Protein AF-A0A4Q2XKN8-F1 (afdb_monomer_lite)

Secondary structure (DSSP, 8-state):
-PPPP-------------TTTT--PPPHHHHHHHHHHHHHSSPPPHHHHHHHHHHGGGGHHHHHHHHTTSHHHHHHHHHHHHHHH-TT--TT-GGGGS-HHHHTTTTTHHHH---GGG-SHHHHHHHHHHHHHHHHHHHHHHHHHHHHHHHHTT--TTHHHH-S-EEE-HHHHHHTT-HHHHGGG-S-TT-TT--EEE-PBPPP-SSTT-SPP-SSSB----GGGG-HHHHHHS---TTTTTHHHHHHHIIIII---GGGSSPPPS-HHHHHHH-SSHHHH-HHHHHHHHHHHHHHHHGGGG--SSSS----TT-S-SSSPPSEETTEEPPTT----

Radius of gyration: 27.55 Å; chains: 1; bounding box: 57×118×58 Å

Sequence (337 aa):
MKEPGMAAAEGGAEKEGNFLEGVVMLEDARLLRRATLSLAGRLPTAEESAALAKGGLAALDGLLDGVMREEAFYGRLAEAFNDIFLVRGYGDGAESALPYDNFETTRHWTQTHDLSVAGDEKAQEKARYKLADDYREALLREPLELIKHIVRRERPFTEIVTADYIMESPYTARGYGNFGKLRERFRNPDDPFEYIPVRLDALKSREEGRGQKSATGFYPHAGMLTVFQYLRRFPTTETNRNRLRGRMFYEHFLGVDVLDLAARVSDAAGVTARFETPVMQAPECVVCHRTLDPVAGLFQDYHSLDGVFGPRREGWFKDMFGPGFEGEDMPPDQQWR

Foldseek 3Di:
DDDDDDDDPPPPPPPPPDPCVPPDDDAQQVVQQVLLCQQQVDGDDPVLSVQCVVCPPVSSVVSSVVSCLDPSRLVSQLVVVCVQLVLLDFPDAQLQLQPCFQQVPQSPVLVVDDPVVLPDPVSSVVVSVVLVVLLRVLSSCFLSVQVSVCSNVVHDPQLQFAVQWTKAALSVCSRLVNNVVCVVVFPDSPRSNGIDTDFAFFTHGPDPPFTGDDPVRTDRDRHSLQRSSSCRRQDDDPVCLQLSSLQSCCCVPVVDRLCVQADDDPCVPVQVVVDVQSCCPPPRNVSSQVARVQCSQLLQQQNDRSGGGGHDPVHDDPSGDHHDHDPGHDPPVDHND

pLDDT: mean 90.43, std 12.49, range [32.47, 98.56]

Structure (mmCIF, N/CA/C/O backbone):
data_AF-A0A4Q2XKN8-F1
#
_entry.id   AF-A0A4Q2XKN8-F1
#
loop_
_atom_site.group_PDB
_atom_site.id
_atom_site.type_symbol
_atom_site.label_atom_id
_atom_site.label_alt_id
_atom_site.label_comp_id
_atom_site.label_asym_id
_atom_site.label_entity_id
_atom_site.label_seq_id
_atom_site.pdbx_PDB_ins_code
_atom_site.Cartn_x
_atom_site.Cartn_y
_atom_site.Cartn_z
_atom_site.occupancy
_atom_site.B_iso_or_equiv
_atom_site.auth_seq_id
_atom_site.auth_comp_id
_atom_site.auth_asym_id
_atom_site.auth_atom_id
_atom_site.pdbx_PDB_model_num
ATOM 1 N N . MET A 1 1 ? 12.989 -87.955 11.918 1.00 39.41 1 MET A N 1
ATOM 2 C CA . MET A 1 1 ? 13.648 -86.637 11.850 1.00 39.41 1 MET A CA 1
ATOM 3 C C . MET A 1 1 ? 12.548 -85.625 11.585 1.00 39.41 1 MET A C 1
ATOM 5 O O . MET A 1 1 ? 11.856 -85.766 10.589 1.00 39.41 1 MET A O 1
ATOM 9 N N . LYS A 1 2 ? 12.282 -84.749 12.560 1.00 33.25 2 LYS A N 1
ATOM 10 C CA . LYS A 1 2 ? 11.337 -83.630 12.454 1.00 33.25 2 LYS A CA 1
ATOM 11 C C . LYS A 1 2 ? 12.022 -82.534 11.642 1.00 33.25 2 LYS A C 1
ATOM 13 O O . LYS A 1 2 ? 13.098 -82.112 12.056 1.00 33.25 2 LYS A O 1
ATOM 18 N N . GLU A 1 3 ? 11.403 -82.068 10.566 1.00 32.47 3 GLU A N 1
ATOM 19 C CA . GLU A 1 3 ? 11.695 -80.733 10.042 1.00 32.47 3 GLU A CA 1
ATOM 20 C C . GLU A 1 3 ? 10.672 -79.738 10.610 1.00 32.47 3 GLU A C 1
ATOM 22 O O . GLU A 1 3 ? 9.505 -80.105 10.790 1.00 32.47 3 GLU A O 1
ATOM 27 N N . PRO A 1 4 ? 11.100 -78.525 11.001 1.00 39.62 4 PRO A N 1
ATOM 28 C CA . PRO A 1 4 ? 10.286 -77.594 11.763 1.00 39.62 4 PRO A CA 1
ATOM 29 C C . PRO A 1 4 ? 9.400 -76.749 10.843 1.00 39.62 4 PRO A C 1
ATOM 31 O O . PRO A 1 4 ? 9.801 -76.349 9.754 1.00 39.62 4 PRO A O 1
ATOM 34 N N . GLY A 1 5 ? 8.189 -76.456 11.319 1.00 36.88 5 GLY A N 1
ATOM 35 C CA . GLY A 1 5 ? 7.249 -75.565 10.651 1.00 36.88 5 GLY A CA 1
ATOM 36 C C . GLY A 1 5 ? 7.790 -74.141 10.561 1.00 36.88 5 GLY A C 1
ATOM 37 O O . GLY A 1 5 ? 8.191 -73.554 11.566 1.00 36.88 5 GLY A O 1
ATOM 38 N N . MET A 1 6 ? 7.764 -73.585 9.354 1.00 35.88 6 MET A N 1
ATOM 39 C CA . MET A 1 6 ? 7.982 -72.164 9.129 1.00 35.88 6 MET A CA 1
ATOM 40 C C . MET A 1 6 ? 6.627 -71.472 9.275 1.00 35.88 6 MET A C 1
ATOM 42 O O . MET A 1 6 ? 5.751 -71.596 8.420 1.00 35.88 6 MET A O 1
ATOM 46 N N . ALA A 1 7 ? 6.436 -70.831 10.426 1.00 38.19 7 ALA A N 1
ATOM 47 C CA . ALA A 1 7 ? 5.283 -69.994 10.706 1.00 38.19 7 ALA A CA 1
ATOM 48 C C . ALA A 1 7 ? 5.211 -68.862 9.672 1.00 38.19 7 ALA A C 1
ATOM 50 O O . ALA A 1 7 ? 6.212 -68.197 9.398 1.00 38.19 7 ALA A O 1
ATOM 51 N N . ALA A 1 8 ? 4.022 -68.652 9.107 1.00 38.97 8 ALA A N 1
ATOM 52 C CA . ALA A 1 8 ? 3.719 -67.438 8.374 1.00 38.97 8 ALA A CA 1
ATOM 53 C C . ALA A 1 8 ? 3.908 -66.257 9.334 1.00 38.97 8 ALA A C 1
ATOM 55 O O . ALA A 1 8 ? 3.288 -66.212 10.396 1.00 38.97 8 ALA A O 1
ATOM 56 N N . ALA A 1 9 ? 4.796 -65.331 8.980 1.00 39.41 9 ALA A N 1
ATOM 57 C CA . ALA A 1 9 ? 4.862 -64.043 9.639 1.00 39.41 9 ALA A CA 1
ATOM 58 C C . ALA A 1 9 ? 3.556 -63.309 9.320 1.00 39.41 9 ALA A C 1
ATOM 60 O O . ALA A 1 9 ? 3.379 -62.783 8.221 1.00 39.41 9 ALA A O 1
ATOM 61 N N . GLU A 1 10 ? 2.620 -63.329 10.267 1.00 38.84 10 GLU A N 1
ATOM 62 C CA . GLU A 1 10 ? 1.511 -62.387 10.301 1.00 38.84 10 GLU A CA 1
ATOM 63 C C . GLU A 1 10 ? 2.129 -60.995 10.442 1.00 38.84 10 GLU A C 1
ATOM 65 O O . GLU A 1 10 ? 2.534 -60.572 11.525 1.00 38.84 10 GLU A O 1
ATOM 70 N N . GLY A 1 11 ? 2.280 -60.308 9.308 1.00 39.22 11 GLY A N 1
ATOM 71 C CA . GLY A 1 11 ? 2.525 -58.878 9.282 1.00 39.22 11 GLY A CA 1
ATOM 72 C C . GLY A 1 11 ? 1.343 -58.215 9.967 1.00 39.22 11 GLY A C 1
ATOM 73 O O . GLY A 1 11 ? 0.278 -58.076 9.368 1.00 39.22 11 GLY A O 1
ATOM 74 N N . GLY A 1 12 ? 1.520 -57.892 11.248 1.00 39.53 12 GLY A N 1
ATOM 75 C CA . GLY A 1 12 ? 0.565 -57.120 12.016 1.00 39.53 12 GLY A CA 1
ATOM 76 C C . GLY A 1 12 ? 0.285 -55.835 11.258 1.00 39.53 12 GLY A C 1
ATOM 77 O O . GLY A 1 12 ? 1.162 -54.987 11.122 1.00 39.53 12 GLY A O 1
ATOM 78 N N . ALA A 1 13 ? -0.929 -55.720 10.733 1.00 46.47 13 ALA A N 1
ATOM 79 C CA . ALA A 1 13 ? -1.461 -54.443 10.317 1.00 46.47 13 ALA A CA 1
ATOM 80 C C . ALA A 1 13 ? -1.528 -53.579 11.581 1.00 46.47 13 ALA A C 1
ATOM 82 O O . ALA A 1 13 ? -2.432 -53.747 12.405 1.00 46.47 13 ALA A O 1
ATOM 83 N N . GLU A 1 14 ? -0.537 -52.705 11.772 1.00 53.91 14 GLU A N 1
ATOM 84 C CA . GLU A 1 14 ? -0.697 -51.553 12.648 1.00 53.91 14 GLU A CA 1
ATOM 85 C C . GLU A 1 14 ? -1.964 -50.846 12.177 1.00 53.91 14 GLU A C 1
ATOM 87 O O . GLU A 1 14 ? -2.049 -50.352 11.053 1.00 53.91 14 GLU A O 1
ATOM 92 N N . LYS A 1 15 ? -3.003 -50.885 13.015 1.00 58.88 15 LYS A N 1
ATOM 93 C CA . LYS A 1 15 ? -4.154 -50.013 12.838 1.00 58.88 15 LYS A CA 1
ATOM 94 C C . LYS A 1 15 ? -3.606 -48.603 12.970 1.00 58.88 15 LYS A C 1
ATOM 96 O O . LYS A 1 15 ? -3.324 -48.177 14.087 1.00 58.88 15 LYS A O 1
ATOM 101 N N . GLU A 1 16 ? -3.430 -47.916 11.848 1.00 63.72 16 GLU A N 1
ATOM 102 C CA . GLU A 1 16 ? -3.251 -46.471 11.841 1.00 63.72 16 GLU A CA 1
ATOM 103 C C . GLU A 1 16 ? -4.419 -45.889 12.647 1.00 63.72 16 GLU A C 1
ATOM 105 O O . GLU A 1 16 ? -5.582 -45.974 12.239 1.00 63.72 16 GLU A O 1
ATOM 110 N N . GLY A 1 17 ? -4.123 -45.421 13.864 1.00 69.44 17 GLY A N 1
ATOM 111 C CA . GLY A 1 17 ? -5.092 -44.728 14.702 1.00 69.44 17 GLY A CA 1
ATOM 112 C C . GLY A 1 17 ? -5.684 -43.570 13.907 1.00 69.44 17 GLY A C 1
ATOM 113 O O . GLY A 1 17 ? -5.015 -42.994 13.045 1.00 69.44 17 GLY A O 1
ATOM 114 N N . ASN A 1 18 ? -6.953 -43.246 14.156 1.00 81.00 18 ASN A N 1
ATOM 115 C CA . ASN A 1 18 ? -7.575 -42.103 13.496 1.00 81.00 18 ASN A CA 1
ATOM 116 C C . ASN A 1 18 ? -6.679 -40.877 13.738 1.00 81.00 18 ASN A C 1
ATOM 118 O O . ASN A 1 18 ? -6.337 -40.594 14.881 1.00 81.00 18 ASN A O 1
ATOM 122 N N . PHE A 1 19 ? -6.301 -40.156 12.679 1.00 84.69 19 PHE A N 1
ATOM 123 C CA . PHE A 1 19 ? -5.427 -38.979 12.756 1.00 84.69 19 PHE A CA 1
ATOM 124 C C . PHE A 1 19 ? -5.880 -37.953 13.818 1.00 84.69 19 PHE A C 1
ATOM 126 O O . PHE A 1 19 ? -5.064 -37.209 14.353 1.00 84.69 19 PHE A O 1
ATOM 133 N N . LEU A 1 20 ? -7.178 -37.931 14.146 1.00 88.38 20 LEU A N 1
ATOM 134 C CA . LEU A 1 20 ? -7.786 -37.048 15.146 1.00 88.38 20 LEU A CA 1
ATOM 135 C C . LEU A 1 20 ? -8.113 -37.735 16.485 1.00 88.38 20 LEU A C 1
ATOM 137 O O . LEU A 1 20 ? -8.864 -37.188 17.294 1.00 88.38 20 LEU A O 1
ATOM 141 N N . GLU A 1 21 ? -7.597 -38.934 16.741 1.00 89.75 21 GLU A N 1
ATOM 142 C CA . GLU A 1 21 ? -7.809 -39.630 18.008 1.00 89.75 21 GLU A CA 1
ATOM 143 C C . GLU A 1 21 ? -7.247 -38.803 19.178 1.00 89.75 21 GLU A C 1
ATOM 145 O O . GLU A 1 21 ? -6.096 -38.373 19.175 1.00 89.75 21 GLU A O 1
ATOM 150 N N . GLY A 1 22 ? -8.093 -38.523 20.174 1.00 88.25 22 GLY A N 1
ATOM 151 C CA . GLY A 1 22 ? -7.750 -37.666 21.314 1.00 88.25 22 GLY A CA 1
ATOM 152 C C . GLY A 1 22 ? -7.903 -36.156 21.075 1.00 88.25 22 GLY A C 1
ATOM 153 O O . GLY A 1 22 ? -7.721 -35.382 22.016 1.00 88.25 22 GLY A O 1
ATOM 154 N N . VAL A 1 23 ? -8.280 -35.714 19.869 1.00 90.44 23 VAL A N 1
ATOM 155 C CA . VAL A 1 23 ? -8.603 -34.304 19.605 1.00 90.44 23 VAL A CA 1
ATOM 156 C C . VAL A 1 23 ? -9.974 -33.970 20.195 1.00 90.44 23 VAL A C 1
ATOM 158 O O . VAL A 1 23 ? -10.977 -34.611 19.885 1.00 90.44 23 VAL A O 1
ATOM 161 N N . VAL A 1 24 ? -10.023 -32.937 21.039 1.00 90.94 24 VAL A N 1
ATOM 162 C CA . VAL A 1 24 ? -11.260 -32.410 21.635 1.00 90.94 24 VAL A CA 1
ATOM 163 C C . VAL A 1 24 ? -11.526 -30.987 21.157 1.00 90.94 24 VAL A C 1
ATOM 165 O O . VAL A 1 24 ? -10.597 -30.203 20.950 1.00 90.94 24 VAL A O 1
ATOM 168 N N . MET A 1 25 ? -12.805 -30.645 21.001 1.00 89.38 25 MET A N 1
ATOM 169 C CA . MET A 1 25 ? -13.210 -29.283 20.659 1.00 89.38 25 MET A CA 1
ATOM 170 C C . MET A 1 25 ? -12.900 -28.318 21.804 1.00 89.38 25 MET A C 1
ATOM 172 O O . MET A 1 25 ? -12.961 -28.666 22.984 1.00 89.38 25 MET A O 1
ATOM 176 N N . LEU A 1 26 ? -12.559 -27.085 21.439 1.00 92.06 26 LEU A N 1
ATOM 177 C CA . LEU A 1 26 ? -12.321 -26.015 22.396 1.00 92.06 26 LEU A CA 1
ATOM 178 C C . LEU A 1 26 ? -13.643 -25.587 23.052 1.00 92.06 26 LEU A C 1
ATOM 180 O O . LEU A 1 26 ? -14.650 -25.465 22.367 1.00 92.06 26 LEU A O 1
ATOM 184 N N . GLU A 1 27 ? -13.622 -25.302 24.355 1.00 94.12 27 GLU A N 1
ATOM 185 C CA . GLU A 1 27 ? -14.776 -24.730 25.063 1.00 94.12 27 GLU A CA 1
ATOM 186 C C . GLU A 1 27 ? -15.200 -23.380 24.462 1.00 94.12 27 GLU A C 1
ATOM 188 O O . GLU A 1 27 ? -14.344 -22.535 24.182 1.00 94.12 27 GLU A O 1
ATOM 193 N N . ASP A 1 28 ? -16.509 -23.135 24.361 1.00 95.31 28 ASP A N 1
ATOM 194 C CA . ASP A 1 28 ? -17.099 -21.934 23.751 1.00 95.31 28 ASP A CA 1
ATOM 195 C C . ASP A 1 28 ? -16.480 -20.632 24.289 1.00 95.31 28 ASP A C 1
ATOM 197 O O . ASP A 1 28 ? -16.036 -19.776 23.525 1.00 95.31 28 ASP A O 1
ATOM 201 N N . ALA A 1 29 ? -16.344 -20.497 25.612 1.00 94.81 29 ALA A N 1
ATOM 202 C CA . ALA A 1 29 ? -15.746 -19.308 26.226 1.00 94.81 29 ALA A CA 1
ATOM 203 C C . ALA A 1 29 ? -14.276 -19.096 25.811 1.00 94.81 29 ALA A C 1
ATOM 205 O O . ALA A 1 29 ? -13.830 -17.966 25.585 1.00 94.81 29 ALA A O 1
ATOM 206 N N . ARG A 1 30 ? -13.506 -20.185 25.679 1.00 96.38 30 ARG A N 1
ATOM 207 C CA . ARG A 1 30 ? -12.118 -20.132 25.196 1.00 96.38 30 ARG A CA 1
ATOM 208 C C . ARG A 1 30 ? -12.060 -19.816 23.705 1.00 96.38 30 ARG A C 1
ATOM 210 O O . ARG A 1 30 ? -11.145 -19.103 23.291 1.00 96.38 30 ARG A O 1
ATOM 217 N N . LEU A 1 31 ? -13.011 -20.323 22.922 1.00 96.19 31 LEU A N 1
ATOM 218 C CA . LEU A 1 31 ? -13.143 -20.026 21.500 1.00 96.19 31 LEU A CA 1
ATOM 219 C C . LEU A 1 31 ? -13.414 -18.537 21.276 1.00 96.19 31 LEU A C 1
ATOM 221 O O . LEU A 1 31 ? -12.631 -17.892 20.580 1.00 96.19 31 LEU A O 1
ATOM 225 N N . LEU A 1 32 ? -14.424 -17.969 21.942 1.00 97.50 32 LEU A N 1
ATOM 226 C CA . LEU A 1 32 ? -14.738 -16.542 21.845 1.00 97.50 32 LEU A CA 1
ATOM 227 C C . LEU A 1 32 ? -13.541 -15.680 22.256 1.00 97.50 32 LEU A C 1
ATOM 229 O O . LEU A 1 32 ? -13.164 -14.770 21.524 1.00 97.50 32 LEU A O 1
ATOM 233 N N . ARG A 1 33 ? -12.863 -16.016 23.363 1.00 97.69 33 ARG A N 1
ATOM 234 C CA . ARG A 1 33 ? -11.649 -15.299 23.782 1.00 97.69 33 ARG A CA 1
ATOM 235 C C . ARG A 1 33 ? -10.556 -15.310 22.713 1.00 97.69 33 ARG A C 1
ATOM 237 O O . ARG A 1 33 ? -9.887 -14.298 22.523 1.00 97.69 33 ARG A O 1
ATOM 244 N N . ARG A 1 34 ? -10.315 -16.447 22.052 1.00 97.44 34 ARG A N 1
ATOM 245 C CA . ARG A 1 34 ? -9.319 -16.525 20.970 1.00 97.44 34 ARG A CA 1
ATOM 246 C C . ARG A 1 34 ? -9.753 -15.706 19.759 1.00 97.44 34 ARG A C 1
ATOM 248 O O . ARG A 1 34 ? -8.921 -14.995 19.202 1.00 97.44 34 ARG A O 1
ATOM 255 N N . ALA A 1 35 ? -11.030 -15.771 19.394 1.00 96.69 35 ALA A N 1
ATOM 256 C CA . ALA A 1 35 ? -11.569 -15.039 18.259 1.00 96.69 35 ALA A CA 1
ATOM 257 C C . ALA A 1 35 ? -11.468 -13.517 18.457 1.00 96.69 35 ALA A C 1
ATOM 259 O O . ALA A 1 35 ? -10.900 -12.841 17.605 1.00 96.69 35 ALA A O 1
ATOM 260 N N . THR A 1 36 ? -11.906 -12.974 19.600 1.00 97.75 36 THR A N 1
ATOM 261 C CA . THR A 1 36 ? -11.839 -11.521 19.859 1.00 97.75 36 THR A CA 1
ATOM 262 C C . THR A 1 36 ? -10.403 -11.007 19.948 1.00 97.75 36 THR A C 1
ATOM 264 O O . THR A 1 36 ? -10.113 -9.908 19.480 1.00 97.75 36 THR A O 1
ATOM 267 N N . LEU A 1 37 ? -9.475 -11.803 20.495 1.00 96.81 37 LEU A N 1
ATOM 268 C CA . LEU A 1 37 ? -8.052 -11.455 20.505 1.00 96.81 37 LEU A CA 1
ATOM 269 C C . LEU A 1 37 ? -7.468 -11.440 19.093 1.00 96.81 37 LEU A C 1
ATOM 271 O O . LEU A 1 37 ? -6.730 -10.523 18.749 1.00 96.81 37 LEU A O 1
ATOM 275 N N . SER A 1 38 ? -7.805 -12.437 18.274 1.00 95.81 38 SER A N 1
ATOM 276 C CA . SER A 1 38 ? -7.296 -12.530 16.907 1.00 95.81 38 SER A CA 1
ATOM 277 C C . SER A 1 38 ? -7.850 -11.427 16.008 1.00 95.81 38 SER A C 1
ATOM 279 O O . SER A 1 38 ? -7.098 -10.875 15.209 1.00 95.81 38 SER A O 1
ATOM 281 N N . LEU A 1 39 ? -9.145 -11.124 16.136 1.00 96.94 39 LEU A N 1
ATOM 282 C CA . LEU A 1 39 ? -9.865 -10.198 15.264 1.00 96.94 39 LEU A CA 1
ATOM 283 C C . LEU A 1 39 ? -9.745 -8.745 15.715 1.00 96.94 39 LEU A C 1
ATOM 285 O O . LEU A 1 39 ? -9.602 -7.882 14.867 1.00 96.94 39 LEU A O 1
ATOM 289 N N . ALA A 1 40 ? -9.779 -8.463 17.018 1.00 97.06 40 ALA A N 1
ATOM 290 C CA . ALA A 1 40 ? -9.848 -7.096 17.542 1.00 97.06 40 ALA A CA 1
ATOM 291 C C . ALA A 1 40 ? -8.802 -6.789 18.628 1.00 97.06 40 ALA A C 1
ATOM 293 O O . ALA A 1 40 ? -8.825 -5.709 19.212 1.00 97.06 40 ALA A O 1
ATOM 294 N N . GLY A 1 41 ? -7.892 -7.719 18.945 1.00 95.75 41 GLY A N 1
ATOM 295 C CA . GLY A 1 41 ? -6.828 -7.482 19.928 1.00 95.75 41 GLY A CA 1
ATOM 296 C C . GLY A 1 41 ? -7.322 -7.255 21.362 1.00 95.75 41 GLY A C 1
ATOM 297 O O . GLY A 1 41 ? -6.567 -6.763 22.198 1.00 95.75 41 GLY A O 1
ATOM 298 N N . ARG A 1 42 ? -8.577 -7.609 21.674 1.00 96.25 42 ARG A N 1
ATOM 299 C CA . ARG A 1 42 ? -9.196 -7.397 22.992 1.00 96.25 42 ARG A CA 1
ATOM 300 C C . ARG A 1 42 ? -9.825 -8.667 23.558 1.00 96.25 42 ARG A C 1
ATOM 302 O O . ARG A 1 42 ? -10.127 -9.623 22.842 1.00 96.25 42 ARG A O 1
ATOM 309 N N . LEU A 1 43 ? -10.035 -8.674 24.873 1.00 97.50 43 LEU A N 1
ATOM 310 C CA . LEU A 1 43 ? -10.822 -9.715 25.532 1.00 97.50 43 LEU A CA 1
ATOM 311 C C . LEU A 1 43 ? -12.320 -9.555 25.200 1.00 97.50 43 LEU A C 1
ATOM 313 O O . LEU A 1 43 ? -12.752 -8.439 24.883 1.00 97.50 43 LEU A O 1
ATOM 317 N N . PRO A 1 44 ? -13.112 -10.639 25.294 1.00 97.75 44 PRO A N 1
ATOM 318 C CA . PRO A 1 44 ? -14.562 -10.547 25.201 1.00 97.75 44 PRO A CA 1
ATOM 319 C C . PRO A 1 44 ? -15.123 -9.653 26.307 1.00 97.75 44 PRO A C 1
ATOM 321 O O . PRO A 1 44 ? -14.640 -9.670 27.443 1.00 97.75 44 PRO A O 1
ATOM 324 N N . THR A 1 45 ? -16.157 -8.895 25.977 1.00 97.81 45 THR A N 1
ATOM 325 C CA . THR A 1 45 ? -16.957 -8.136 26.939 1.00 97.81 45 THR A CA 1
ATOM 326 C C . THR A 1 45 ? -17.803 -9.079 27.800 1.00 97.81 45 THR A C 1
ATOM 328 O O . THR A 1 45 ? -17.967 -10.274 27.503 1.00 97.81 45 THR A O 1
ATOM 331 N N . ALA A 1 46 ? -18.346 -8.550 28.898 1.00 97.81 46 ALA A N 1
ATOM 332 C CA . ALA A 1 46 ? -19.243 -9.310 29.762 1.00 97.81 46 ALA A CA 1
ATOM 333 C C . ALA A 1 46 ? -20.530 -9.697 29.014 1.00 97.81 46 ALA A C 1
ATOM 335 O O . ALA A 1 46 ? -21.023 -10.815 29.166 1.00 97.81 46 ALA A O 1
ATOM 336 N N . GLU A 1 47 ? -21.026 -8.803 28.161 1.00 97.69 47 GLU A N 1
ATOM 337 C CA . GLU A 1 47 ? -22.218 -8.978 27.338 1.00 97.69 47 GLU A CA 1
ATOM 338 C C . GLU A 1 47 ? -22.017 -10.074 26.287 1.00 97.69 47 GLU A C 1
ATOM 340 O O . GLU A 1 47 ? -22.853 -10.972 26.181 1.00 97.69 47 GLU A O 1
ATOM 345 N N . GLU A 1 48 ? -20.892 -10.058 25.562 1.00 97.94 48 GLU A N 1
ATOM 346 C CA . GLU A 1 48 ? -20.551 -11.101 24.582 1.00 97.94 48 GLU A CA 1
ATOM 347 C C . GLU A 1 48 ? -20.422 -12.476 25.259 1.00 97.94 48 GLU A C 1
ATOM 349 O O . GLU A 1 48 ? -20.941 -13.477 24.763 1.00 97.94 48 GLU A O 1
ATOM 354 N N . SER A 1 49 ? -19.788 -12.521 26.435 1.00 97.75 49 SER A N 1
ATOM 355 C CA . SER A 1 49 ? -19.624 -13.756 27.212 1.00 97.75 49 SER A CA 1
ATOM 356 C C . SER A 1 49 ? -20.965 -14.304 27.710 1.00 97.75 49 SER A C 1
ATOM 358 O O . SER A 1 49 ? -21.213 -15.508 27.633 1.00 97.75 49 SER A O 1
ATOM 360 N N . ALA A 1 50 ? -21.852 -13.432 28.197 1.00 97.56 50 ALA A N 1
ATOM 361 C CA . ALA A 1 50 ? -23.188 -13.812 28.648 1.00 97.56 50 ALA A CA 1
ATOM 362 C C . ALA A 1 50 ? -24.078 -14.275 27.484 1.00 97.56 50 ALA A C 1
ATOM 364 O O . ALA A 1 50 ? -24.826 -15.246 27.624 1.00 97.56 50 ALA A O 1
ATOM 365 N N . ALA A 1 51 ? -23.978 -13.614 26.327 1.00 97.19 51 ALA A N 1
ATOM 366 C CA . ALA A 1 51 ? -24.692 -13.999 25.116 1.00 97.19 51 ALA A CA 1
ATOM 367 C C . ALA A 1 51 ? -24.265 -15.392 24.634 1.00 97.19 51 ALA A C 1
ATOM 369 O O . ALA A 1 51 ? -25.128 -16.230 24.369 1.00 97.19 51 ALA A O 1
ATOM 370 N N . LEU A 1 52 ? -22.958 -15.673 24.614 1.00 97.25 52 LEU A N 1
ATOM 371 C CA . LEU A 1 52 ? -22.438 -16.993 24.263 1.00 97.25 52 LEU A CA 1
ATOM 372 C C . LEU A 1 52 ? -22.848 -18.062 25.282 1.00 97.25 52 LEU A C 1
ATOM 374 O O . LEU A 1 52 ? -23.293 -19.133 24.893 1.00 97.25 52 LEU A O 1
ATOM 378 N N . ALA A 1 53 ? -22.776 -17.773 26.584 1.00 96.00 53 ALA A N 1
ATOM 379 C CA . ALA A 1 53 ? -23.195 -18.722 27.617 1.00 96.00 53 ALA A CA 1
ATOM 380 C C . ALA A 1 53 ? -24.683 -19.103 27.504 1.00 96.00 53 ALA A C 1
ATOM 382 O O . ALA A 1 53 ? -25.065 -20.226 27.828 1.00 96.00 53 ALA A O 1
ATOM 383 N N . LYS A 1 54 ? -25.528 -18.174 27.039 1.00 96.06 54 LYS A N 1
ATOM 384 C CA . LYS A 1 54 ? -26.963 -18.406 26.835 1.00 96.06 54 LYS A CA 1
ATOM 385 C C . LYS A 1 54 ? -27.272 -19.101 25.506 1.00 96.06 54 LYS A C 1
ATOM 387 O O . LYS A 1 54 ? -28.178 -19.928 25.460 1.00 96.06 54 LYS A O 1
ATOM 392 N N . GLY A 1 55 ? -26.592 -18.711 24.430 1.00 93.44 55 GLY A N 1
ATOM 393 C CA . GLY A 1 55 ? -26.886 -19.159 23.065 1.00 93.44 55 GLY A CA 1
ATOM 394 C C . GLY A 1 55 ? -26.006 -20.299 22.549 1.00 93.44 55 GLY A C 1
ATOM 395 O O . GLY A 1 55 ? -26.294 -20.841 21.484 1.00 93.44 55 GLY A O 1
ATOM 396 N N . GLY A 1 56 ? -24.947 -20.661 23.278 1.00 94.12 56 GLY A N 1
ATOM 397 C CA . GLY A 1 56 ? -23.902 -21.574 22.815 1.00 94.12 56 GLY A CA 1
ATOM 398 C C . GLY A 1 56 ? -23.251 -21.094 21.515 1.00 94.12 56 GLY A C 1
ATOM 399 O O . GLY A 1 56 ? -23.338 -19.920 21.146 1.00 94.12 56 GLY A O 1
ATOM 400 N N . LEU A 1 57 ? -22.659 -22.027 20.769 1.00 93.62 57 LEU A N 1
ATOM 401 C CA . LEU A 1 57 ? -22.042 -21.759 19.463 1.00 93.62 57 LEU A CA 1
ATOM 402 C C . LEU A 1 57 ? -22.966 -21.068 18.447 1.00 93.62 57 LEU A C 1
ATOM 404 O O . LEU A 1 57 ? -22.472 -20.325 17.608 1.00 93.62 57 LEU A O 1
ATOM 408 N N . ALA A 1 58 ? -24.289 -21.241 18.534 1.00 95.12 58 ALA A N 1
ATOM 409 C CA . ALA A 1 58 ? -25.225 -20.575 17.624 1.00 95.12 58 ALA A CA 1
ATOM 410 C C . ALA A 1 58 ? -25.242 -19.041 17.782 1.00 95.12 58 ALA A C 1
ATOM 412 O O . ALA A 1 58 ? -25.663 -18.337 16.869 1.00 95.12 58 ALA A O 1
ATOM 413 N N . ALA A 1 59 ? -24.787 -18.509 18.923 1.00 95.69 59 ALA A N 1
ATOM 414 C CA . ALA A 1 59 ? -24.628 -17.069 19.120 1.00 95.69 59 ALA A CA 1
ATOM 415 C C . ALA A 1 59 ? -23.304 -16.524 18.559 1.00 95.69 59 ALA A C 1
ATOM 417 O O . ALA A 1 59 ? -23.162 -15.308 18.448 1.00 95.69 59 ALA A O 1
ATOM 418 N N . LEU A 1 60 ? -22.334 -17.388 18.229 1.00 95.19 60 LEU A N 1
ATOM 419 C CA . LEU A 1 60 ? -20.979 -16.962 17.884 1.00 95.19 60 LEU A CA 1
ATOM 420 C C . LEU A 1 60 ? -20.948 -16.099 16.621 1.00 95.19 60 LEU A C 1
ATOM 422 O O . LEU A 1 60 ? -20.307 -15.056 16.646 1.00 95.19 60 LEU A O 1
ATOM 426 N N . ASP A 1 61 ? -21.673 -16.478 15.568 1.00 95.69 61 ASP A N 1
ATOM 427 C CA . ASP A 1 61 ? -21.659 -15.752 14.291 1.00 95.69 61 ASP A CA 1
ATOM 428 C C . ASP A 1 61 ? -22.036 -14.274 14.476 1.00 95.69 61 ASP A C 1
ATOM 430 O O . ASP A 1 61 ? -21.262 -13.383 14.134 1.00 95.69 61 ASP A O 1
ATOM 434 N N . GLY A 1 62 ? -23.161 -14.000 15.145 1.00 97.19 62 GLY A N 1
ATOM 435 C CA . GLY A 1 62 ? -23.601 -12.626 15.409 1.00 97.19 62 GLY A CA 1
ATOM 436 C C . GLY A 1 62 ? -22.668 -11.845 16.343 1.00 97.19 62 GLY A C 1
ATOM 437 O O . GLY A 1 62 ? -22.569 -10.622 16.234 1.00 97.19 62 GLY A O 1
ATOM 438 N N . LEU A 1 63 ? -21.960 -12.530 17.250 1.00 97.88 63 LEU A N 1
ATOM 439 C CA . LEU A 1 63 ? -20.938 -11.901 18.092 1.00 97.88 63 LEU A CA 1
ATOM 440 C C . LEU A 1 63 ? -19.719 -11.496 17.259 1.00 97.88 63 LEU A C 1
ATOM 442 O O . LEU A 1 63 ? -19.232 -10.375 17.398 1.00 97.88 63 LEU A O 1
ATOM 446 N N . LEU A 1 64 ? -19.244 -12.377 16.374 1.00 97.31 64 LEU A N 1
ATOM 447 C CA . LEU A 1 64 ? -18.107 -12.087 15.503 1.00 97.31 64 LEU A CA 1
ATOM 448 C C . LEU A 1 64 ? -18.437 -10.993 14.485 1.00 97.31 64 LEU A C 1
ATOM 450 O O . LEU A 1 64 ? -17.595 -10.129 14.258 1.00 97.31 64 LEU A O 1
ATOM 454 N N . ASP A 1 65 ? -19.659 -10.956 13.952 1.00 96.88 65 ASP A N 1
ATOM 455 C CA . ASP A 1 65 ? -20.131 -9.851 13.108 1.00 96.88 65 ASP A CA 1
ATOM 456 C C . ASP A 1 65 ? -20.058 -8.503 13.837 1.00 96.88 65 ASP A C 1
ATOM 458 O O . ASP A 1 65 ? -19.656 -7.493 13.254 1.00 96.88 65 ASP A O 1
ATOM 462 N N . GLY A 1 66 ? -20.414 -8.481 15.126 1.00 97.19 66 GLY A N 1
ATOM 463 C CA . GLY A 1 66 ? -20.265 -7.306 15.983 1.00 97.19 66 GLY A CA 1
ATOM 464 C C . GLY A 1 66 ? -18.803 -6.882 16.123 1.00 97.19 66 GLY A C 1
ATOM 465 O O . GLY A 1 66 ? -18.466 -5.734 15.834 1.00 97.19 66 GLY A O 1
ATOM 466 N N . VAL A 1 67 ? -17.928 -7.830 16.474 1.00 97.94 67 VAL A N 1
ATOM 467 C CA . VAL A 1 67 ? -16.479 -7.607 16.619 1.00 97.94 67 VAL A CA 1
ATOM 468 C C . VAL A 1 67 ? -15.873 -7.056 15.325 1.00 97.94 67 VAL A C 1
ATOM 470 O O . VAL A 1 67 ? -15.112 -6.092 15.361 1.00 97.94 67 VAL A O 1
ATOM 473 N N . MET A 1 68 ? -16.239 -7.618 14.169 1.00 97.06 68 MET A N 1
ATOM 474 C CA . MET A 1 68 ? -15.725 -7.212 12.853 1.00 97.06 68 MET A CA 1
ATOM 475 C C . MET A 1 68 ? -16.233 -5.840 12.378 1.00 97.06 68 MET A C 1
ATOM 477 O O . MET A 1 68 ? -15.792 -5.334 11.346 1.00 97.06 68 MET A O 1
ATOM 481 N N . ARG A 1 69 ? -17.134 -5.193 13.125 1.00 96.69 69 ARG A N 1
ATOM 482 C CA . ARG A 1 69 ? -17.602 -3.826 12.848 1.00 96.69 69 ARG A CA 1
ATOM 483 C C . ARG A 1 69 ? -16.920 -2.768 13.712 1.00 96.69 69 ARG A C 1
ATOM 485 O O . ARG A 1 69 ? -17.155 -1.578 13.506 1.00 96.69 69 ARG A O 1
ATOM 492 N N . GLU A 1 70 ? -16.063 -3.170 14.643 1.00 96.75 70 GLU A N 1
ATOM 493 C CA . GLU A 1 70 ? -15.368 -2.264 15.554 1.00 96.75 70 GLU A CA 1
ATOM 494 C C . GLU A 1 70 ? -14.124 -1.628 14.935 1.00 96.75 70 GLU A C 1
ATOM 496 O O . GLU A 1 70 ? -13.397 -2.249 14.162 1.00 96.75 70 GLU A O 1
ATOM 501 N N . GLU A 1 71 ? -13.787 -0.412 15.375 1.00 96.50 71 GLU A N 1
ATOM 502 C CA . GLU A 1 71 ? -12.515 0.236 15.020 1.00 96.50 71 GLU A CA 1
ATOM 503 C C . GLU A 1 71 ? -11.293 -0.619 15.394 1.00 96.50 71 GLU A C 1
ATOM 505 O O . GLU A 1 71 ? -10.306 -0.643 14.657 1.00 96.50 71 GLU A O 1
ATOM 510 N N . ALA A 1 72 ? -11.376 -1.381 16.490 1.00 96.94 72 ALA A N 1
ATOM 511 C CA . ALA A 1 72 ? -10.325 -2.302 16.911 1.00 96.94 72 ALA A CA 1
ATOM 512 C C . ALA A 1 72 ? -10.075 -3.423 15.884 1.00 96.94 72 ALA A C 1
ATOM 514 O O . ALA A 1 72 ? -8.917 -3.755 15.618 1.00 96.94 72 ALA A O 1
ATOM 515 N N . PHE A 1 73 ? -11.131 -3.949 15.248 1.00 98.12 73 PHE A N 1
ATOM 516 C CA . PHE A 1 73 ? -10.989 -4.928 14.170 1.00 98.12 73 PHE A CA 1
ATOM 517 C C . PHE A 1 73 ? -10.270 -4.335 12.962 1.00 98.12 73 PHE A C 1
ATOM 519 O O . PHE A 1 73 ? -9.312 -4.921 12.469 1.00 98.12 73 PHE A O 1
ATOM 526 N N . TYR A 1 74 ? -10.655 -3.138 12.517 1.00 97.81 74 TYR A N 1
ATOM 527 C CA . TYR A 1 74 ? -9.985 -2.493 11.384 1.00 97.81 74 TYR A CA 1
ATOM 528 C C . TYR A 1 74 ? -8.519 -2.146 11.683 1.00 97.81 74 TYR A C 1
ATOM 530 O O . TYR A 1 74 ? -7.678 -2.193 10.784 1.00 97.81 74 TYR A O 1
ATOM 538 N N . GLY A 1 75 ? -8.194 -1.819 12.938 1.00 96.56 75 GLY A N 1
ATOM 539 C CA . GLY A 1 75 ? -6.812 -1.665 13.397 1.00 96.56 75 GLY A CA 1
ATOM 540 C C . GLY A 1 75 ? -6.015 -2.963 13.260 1.00 96.56 75 GLY A C 1
ATOM 541 O O . GLY A 1 75 ? -4.966 -2.975 12.616 1.00 96.56 75 GLY A O 1
ATOM 542 N N . ARG A 1 76 ? -6.552 -4.067 13.790 1.00 96.75 76 ARG A N 1
ATOM 543 C CA . ARG A 1 76 ? -5.922 -5.391 13.719 1.00 96.75 76 ARG A CA 1
ATOM 544 C C . ARG A 1 76 ? -5.816 -5.922 12.288 1.00 96.75 76 ARG A C 1
ATOM 546 O O . ARG A 1 76 ? -4.804 -6.518 11.934 1.00 96.75 76 ARG A O 1
ATOM 553 N N . LEU A 1 77 ? -6.821 -5.663 11.456 1.00 96.62 77 LEU A N 1
ATOM 554 C CA . LEU A 1 77 ? -6.832 -5.986 10.030 1.00 96.62 77 LEU A CA 1
ATOM 555 C C . LEU A 1 77 ? -5.648 -5.329 9.311 1.00 96.62 77 LEU A C 1
ATOM 557 O O . LEU A 1 77 ? -4.900 -5.996 8.602 1.00 96.62 77 LEU A O 1
ATOM 561 N N . ALA A 1 78 ? -5.449 -4.027 9.522 1.00 97.38 78 ALA A N 1
ATOM 562 C CA . ALA A 1 78 ? -4.334 -3.303 8.924 1.00 97.38 78 ALA A CA 1
ATOM 563 C C . ALA A 1 78 ? -2.970 -3.801 9.417 1.00 97.38 78 ALA A C 1
ATOM 565 O O . ALA A 1 78 ? -2.042 -3.892 8.619 1.00 97.38 78 ALA A O 1
ATOM 566 N N . GLU A 1 79 ? -2.850 -4.150 10.699 1.00 96.50 79 GLU A N 1
ATOM 567 C CA . GLU A 1 79 ? -1.641 -4.767 11.252 1.00 96.50 79 GLU A CA 1
ATOM 568 C C . GLU A 1 79 ? -1.335 -6.104 10.564 1.00 96.50 79 GLU A C 1
ATOM 570 O O . GLU A 1 79 ? -0.258 -6.261 9.996 1.00 96.50 79 GLU A O 1
ATOM 575 N N . ALA A 1 80 ? -2.312 -7.015 10.511 1.00 95.94 80 ALA A N 1
ATOM 576 C CA . ALA A 1 80 ? -2.152 -8.331 9.896 1.00 95.94 80 ALA A CA 1
ATOM 577 C C . ALA A 1 80 ? -1.763 -8.246 8.410 1.00 95.94 80 ALA A C 1
ATOM 579 O O . ALA A 1 80 ? -0.887 -8.974 7.951 1.00 95.94 80 ALA A O 1
ATOM 580 N N . PHE A 1 81 ? -2.368 -7.329 7.651 1.00 97.00 81 PHE A N 1
ATOM 581 C CA . PHE A 1 81 ? -1.975 -7.111 6.259 1.00 97.00 81 PHE A CA 1
ATOM 582 C C . PHE A 1 81 ? -0.604 -6.451 6.125 1.00 97.00 81 PHE A C 1
ATOM 584 O O . PHE A 1 81 ? 0.117 -6.730 5.168 1.00 97.00 81 PHE A O 1
ATOM 591 N N . ASN A 1 82 ? -0.212 -5.593 7.066 1.00 97.56 82 ASN A N 1
ATOM 592 C CA . ASN A 1 82 ? 1.122 -5.013 7.053 1.00 97.56 82 ASN A CA 1
ATOM 593 C C . ASN A 1 82 ? 2.211 -6.032 7.415 1.00 97.56 82 ASN A C 1
ATOM 595 O O . ASN A 1 82 ? 3.318 -5.879 6.914 1.00 97.56 82 ASN A O 1
ATOM 599 N N . ASP A 1 83 ? 1.915 -7.072 8.196 1.00 96.19 83 ASP A N 1
ATOM 600 C CA . ASP A 1 83 ? 2.855 -8.181 8.442 1.00 96.19 83 ASP A CA 1
ATOM 601 C C . ASP A 1 83 ? 3.194 -8.958 7.156 1.00 96.19 83 ASP A C 1
ATOM 603 O O . ASP A 1 83 ? 4.246 -9.589 7.070 1.00 96.19 83 ASP A O 1
ATOM 607 N N . ILE A 1 84 ? 2.331 -8.865 6.139 1.00 95.31 84 ILE A N 1
ATOM 608 C CA . ILE A 1 84 ? 2.528 -9.452 4.809 1.00 95.31 84 ILE A CA 1
ATOM 609 C C . ILE A 1 84 ? 3.153 -8.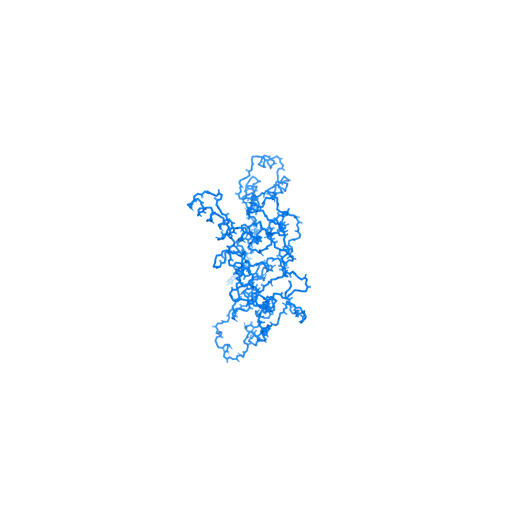417 3.863 1.00 95.31 84 ILE A C 1
ATOM 611 O O . ILE A 1 84 ? 4.260 -8.596 3.363 1.00 95.31 84 ILE A O 1
ATOM 615 N N . PHE A 1 85 ? 2.468 -7.292 3.641 1.00 96.69 85 PHE A N 1
ATOM 616 C CA . PHE A 1 85 ? 2.859 -6.315 2.624 1.00 96.69 85 PHE A CA 1
ATOM 617 C C . PHE A 1 85 ? 4.053 -5.442 3.026 1.00 96.69 85 PHE A C 1
ATOM 619 O O . PHE A 1 85 ? 4.764 -4.933 2.157 1.00 96.69 85 PHE A O 1
ATOM 626 N N . LEU A 1 86 ? 4.269 -5.236 4.329 1.00 96.25 86 LEU A N 1
ATOM 627 C CA . LEU A 1 86 ? 5.358 -4.434 4.902 1.00 96.25 86 LEU A CA 1
ATOM 628 C C . LEU A 1 86 ? 5.422 -2.988 4.366 1.00 96.25 86 LEU A C 1
ATOM 630 O O . LEU A 1 86 ? 6.464 -2.335 4.413 1.00 96.25 86 LEU A O 1
ATOM 634 N N . VAL A 1 87 ? 4.300 -2.465 3.869 1.00 95.19 87 VAL A N 1
ATOM 635 C CA . VAL A 1 87 ? 4.178 -1.172 3.166 1.00 95.19 87 VAL A CA 1
ATOM 636 C C . VAL A 1 87 ? 4.381 0.047 4.059 1.00 95.19 87 VAL A C 1
ATOM 638 O O . VAL A 1 87 ? 4.634 1.136 3.552 1.00 95.19 87 VAL A O 1
ATOM 641 N N . ARG A 1 88 ? 4.358 -0.127 5.384 1.00 95.75 88 ARG A N 1
ATOM 642 C CA . ARG A 1 88 ? 4.779 0.915 6.333 1.00 95.75 88 ARG A CA 1
ATOM 643 C C . ARG A 1 88 ? 6.303 1.116 6.386 1.00 95.75 88 ARG A C 1
ATOM 645 O O . ARG A 1 88 ? 6.754 2.063 7.020 1.00 95.75 88 ARG A O 1
ATOM 652 N N . GLY A 1 89 ? 7.103 0.229 5.783 1.00 92.06 89 GLY A N 1
ATOM 653 C CA . GLY A 1 89 ? 8.565 0.231 5.906 1.00 92.06 89 GLY A CA 1
ATOM 654 C C . GLY A 1 89 ? 9.312 0.315 4.574 1.00 92.06 89 GLY A C 1
ATOM 655 O O . GLY A 1 89 ? 9.612 -0.706 3.957 1.00 92.06 89 GLY A O 1
ATOM 656 N N . TYR A 1 90 ? 9.717 1.518 4.176 1.00 89.06 90 TYR A N 1
ATOM 657 C CA . TYR A 1 90 ? 10.575 1.779 3.013 1.00 89.06 90 TYR A CA 1
ATOM 658 C C . TYR A 1 90 ? 11.645 2.837 3.354 1.00 89.06 90 TYR A C 1
ATOM 660 O O . TYR A 1 90 ? 11.529 3.536 4.360 1.00 89.06 90 TYR A O 1
ATOM 668 N N . GLY A 1 91 ? 12.732 2.901 2.575 1.00 77.38 91 GLY A N 1
ATOM 669 C CA . GLY A 1 91 ? 13.881 3.781 2.853 1.00 77.38 91 GLY A CA 1
ATOM 670 C C . GLY A 1 91 ? 13.565 5.283 2.762 1.00 77.38 91 GLY A C 1
ATOM 671 O O . GLY A 1 91 ? 12.520 5.672 2.251 1.00 77.38 91 GLY A O 1
ATOM 672 N N . ASP A 1 92 ? 14.489 6.128 3.231 1.00 83.06 92 ASP A N 1
ATOM 673 C CA . ASP A 1 92 ? 14.500 7.600 3.065 1.00 83.06 92 ASP A CA 1
ATOM 674 C C . ASP A 1 92 ? 13.334 8.390 3.699 1.00 83.06 92 ASP A C 1
ATOM 676 O O . ASP A 1 92 ? 13.105 9.553 3.361 1.00 83.06 92 ASP A O 1
ATOM 680 N N . GLY A 1 93 ? 12.602 7.779 4.635 1.00 88.12 93 GLY A N 1
ATOM 681 C CA . GLY A 1 93 ? 11.474 8.406 5.333 1.00 88.12 93 GLY A CA 1
ATOM 682 C C . GLY A 1 93 ? 10.152 8.324 4.562 1.00 88.12 93 GLY A C 1
ATOM 683 O O . GLY A 1 93 ? 10.121 8.018 3.368 1.00 88.12 93 GLY A O 1
ATOM 684 N N . ALA A 1 94 ? 9.038 8.589 5.254 1.00 93.00 94 ALA A N 1
ATOM 685 C CA . ALA A 1 94 ? 7.692 8.378 4.713 1.00 93.00 94 ALA A CA 1
ATOM 686 C C . ALA A 1 94 ? 7.412 9.250 3.478 1.00 93.00 94 ALA A C 1
ATOM 688 O O . ALA A 1 94 ? 6.829 8.781 2.500 1.00 93.00 94 ALA A O 1
ATOM 689 N N . GLU A 1 95 ? 7.902 10.491 3.475 1.00 92.94 95 GLU A N 1
ATOM 690 C CA . GLU A 1 95 ? 7.742 11.443 2.374 1.00 92.94 95 GLU A CA 1
ATOM 691 C C . GLU A 1 95 ? 8.450 10.997 1.085 1.00 92.94 95 GLU A C 1
ATOM 693 O O . GLU A 1 95 ? 8.197 11.565 0.022 1.00 92.94 95 GLU A O 1
ATOM 698 N N . SER A 1 96 ? 9.346 10.002 1.139 1.00 91.06 96 SER A N 1
ATOM 699 C CA . SER A 1 96 ? 9.975 9.421 -0.057 1.00 91.06 96 SER A CA 1
ATOM 700 C C . SER A 1 96 ? 9.001 8.626 -0.930 1.00 91.06 96 SER A C 1
ATOM 702 O O . SER A 1 96 ? 9.303 8.383 -2.097 1.00 91.06 96 SER A O 1
ATOM 704 N N . ALA A 1 97 ? 7.817 8.279 -0.405 1.00 92.75 97 ALA A N 1
ATOM 705 C CA . ALA A 1 97 ? 6.722 7.753 -1.215 1.00 92.75 97 ALA A CA 1
ATOM 706 C C . ALA A 1 97 ? 6.257 8.755 -2.272 1.00 92.75 97 ALA A C 1
ATOM 708 O O . ALA A 1 97 ? 5.831 8.337 -3.337 1.00 92.75 97 ALA A O 1
ATOM 709 N N . LEU A 1 98 ? 6.385 10.060 -2.018 1.00 93.88 98 LEU A N 1
ATOM 710 C CA . LEU A 1 98 ? 6.114 11.102 -3.004 1.00 93.88 98 LEU A CA 1
ATOM 711 C C . LEU A 1 98 ? 7.436 11.489 -3.682 1.00 93.88 98 LEU A C 1
ATOM 713 O O . LEU A 1 98 ? 8.231 12.211 -3.068 1.00 93.88 98 LEU A O 1
ATOM 717 N N . PRO A 1 99 ? 7.719 11.028 -4.918 1.00 89.00 99 PRO A N 1
ATOM 718 C CA . PRO A 1 99 ? 9.003 11.287 -5.553 1.00 89.00 99 PRO A CA 1
ATOM 719 C C . PRO A 1 99 ? 9.207 12.777 -5.799 1.00 89.00 99 PRO A C 1
ATOM 721 O O . PRO A 1 99 ? 8.273 13.514 -6.121 1.00 89.00 99 PRO A O 1
ATOM 724 N N . TYR A 1 100 ? 10.460 13.213 -5.690 1.00 89.19 100 TYR A N 1
ATOM 725 C CA . TYR A 1 100 ? 10.821 14.613 -5.885 1.00 89.19 100 TYR A CA 1
ATOM 726 C C . TYR A 1 100 ? 10.440 15.126 -7.284 1.00 89.19 100 TYR A C 1
ATOM 728 O O . TYR A 1 100 ? 9.908 16.223 -7.396 1.00 89.19 100 TYR A O 1
ATOM 736 N N . ASP A 1 101 ? 10.616 14.317 -8.332 1.00 89.31 101 ASP A N 1
ATOM 737 C CA . ASP A 1 101 ? 10.263 14.704 -9.707 1.00 89.31 101 ASP A CA 1
ATOM 738 C C . ASP A 1 101 ? 8.766 15.007 -9.904 1.00 89.31 101 ASP A C 1
ATOM 740 O O . ASP A 1 101 ? 8.399 15.797 -10.768 1.00 89.31 101 ASP A O 1
ATOM 744 N N . ASN A 1 102 ? 7.889 14.422 -9.087 1.00 90.88 102 ASN A N 1
ATOM 745 C CA . ASN A 1 102 ? 6.445 14.583 -9.256 1.00 90.88 102 ASN A CA 1
ATOM 746 C C . ASN A 1 102 ? 5.825 15.559 -8.248 1.00 90.88 102 ASN A C 1
ATOM 748 O O . ASN A 1 102 ? 4.815 16.191 -8.551 1.00 90.88 102 ASN A O 1
ATOM 752 N N . PHE A 1 103 ? 6.432 15.701 -7.065 1.00 93.38 103 PHE A N 1
ATOM 753 C CA . PHE A 1 103 ? 5.833 16.405 -5.926 1.00 93.38 103 PHE A CA 1
ATOM 754 C C . PHE A 1 103 ? 6.792 17.388 -5.237 1.00 93.38 103 PHE A C 1
ATOM 756 O O . PHE A 1 103 ? 6.640 17.648 -4.043 1.00 93.38 103 PHE A O 1
ATOM 763 N N . GLU A 1 104 ? 7.798 17.935 -5.934 1.00 90.50 104 GLU A N 1
ATOM 764 C CA . GLU A 1 104 ? 8.833 18.781 -5.307 1.00 90.50 104 GLU A CA 1
ATOM 765 C C . GLU A 1 104 ? 8.279 19.939 -4.464 1.00 90.50 104 GLU A C 1
ATOM 767 O O . GLU A 1 104 ? 8.800 20.217 -3.385 1.00 90.50 104 GLU A O 1
ATOM 772 N N . THR A 1 105 ? 7.217 20.598 -4.934 1.00 92.00 105 THR A N 1
ATOM 773 C CA . THR A 1 105 ? 6.671 21.812 -4.313 1.00 92.00 105 THR A CA 1
ATOM 774 C C . THR A 1 105 ? 5.685 21.510 -3.190 1.00 92.00 105 THR A C 1
ATOM 776 O O . THR A 1 105 ? 5.398 22.386 -2.377 1.00 92.00 105 THR A O 1
ATOM 779 N N . THR A 1 106 ? 5.161 20.285 -3.128 1.00 95.38 106 THR A N 1
ATOM 780 C CA . THR A 1 106 ? 4.046 19.914 -2.249 1.00 95.38 106 THR A CA 1
ATOM 781 C C . THR A 1 106 ? 4.450 18.907 -1.178 1.00 95.38 106 THR A C 1
ATOM 783 O O . THR A 1 106 ? 3.969 18.993 -0.050 1.00 95.38 106 THR A O 1
ATOM 786 N N . ARG A 1 107 ? 5.391 17.995 -1.460 1.00 93.75 107 ARG A N 1
ATOM 787 C CA . ARG A 1 107 ? 5.753 16.884 -0.556 1.00 93.75 107 ARG A CA 1
ATOM 788 C C . ARG A 1 107 ? 6.291 17.313 0.812 1.00 93.75 107 ARG A C 1
ATOM 790 O O . ARG A 1 107 ? 6.198 16.538 1.758 1.00 93.75 107 ARG A O 1
ATOM 797 N N . HIS A 1 108 ? 6.835 18.526 0.924 1.00 95.19 108 HIS A N 1
ATOM 798 C CA . HIS A 1 108 ? 7.409 19.086 2.155 1.00 95.19 108 HIS A CA 1
ATOM 799 C C . HIS A 1 108 ? 6.633 20.302 2.689 1.00 95.19 108 HIS A C 1
ATOM 801 O O . HIS A 1 108 ? 7.192 21.132 3.403 1.00 95.19 108 HIS A O 1
ATOM 807 N N . TRP A 1 109 ? 5.335 20.406 2.384 1.00 96.00 109 TRP A N 1
ATOM 808 C CA . TRP A 1 109 ? 4.480 21.533 2.784 1.00 96.00 109 TRP A CA 1
ATOM 809 C C . TRP A 1 109 ? 4.511 21.861 4.291 1.00 96.00 109 TRP A C 1
ATOM 811 O O . TRP A 1 109 ? 4.309 23.013 4.675 1.00 96.00 109 TRP A O 1
ATOM 821 N N . THR A 1 110 ? 4.788 20.879 5.157 1.00 96.31 110 THR A N 1
ATOM 822 C CA . THR A 1 110 ? 4.890 21.066 6.616 1.00 96.31 110 THR A CA 1
ATOM 823 C C . THR A 1 110 ? 6.058 21.976 7.020 1.00 96.31 110 THR A C 1
ATOM 825 O O . THR A 1 110 ? 5.997 22.634 8.062 1.00 96.31 110 THR A O 1
ATOM 828 N N . GLN A 1 111 ? 7.104 22.079 6.192 1.00 94.19 111 GLN A N 1
ATOM 829 C CA . GLN A 1 111 ? 8.268 22.940 6.440 1.00 94.19 111 GLN A CA 1
ATOM 830 C C . GLN A 1 111 ? 7.929 24.426 6.299 1.00 94.19 111 GLN A C 1
ATOM 832 O O . GLN A 1 111 ? 8.483 25.254 7.015 1.00 94.19 111 GLN A O 1
ATOM 837 N N . THR A 1 112 ? 6.987 24.759 5.416 1.00 92.44 112 THR A N 1
ATOM 838 C CA . THR A 1 112 ? 6.576 26.139 5.121 1.00 92.44 112 THR A CA 1
ATOM 839 C C . THR A 1 112 ? 5.188 26.475 5.662 1.00 92.44 112 THR A C 1
ATOM 841 O O . THR A 1 112 ? 4.680 27.562 5.403 1.00 92.44 112 THR A O 1
ATOM 844 N N . HIS A 1 113 ? 4.544 25.555 6.389 1.00 94.06 113 HIS A N 1
ATOM 845 C CA . HIS A 1 113 ? 3.233 25.796 6.984 1.00 94.06 113 HIS A CA 1
ATOM 846 C C . HIS A 1 113 ? 3.319 26.883 8.063 1.00 94.06 113 HIS A C 1
ATOM 848 O O . HIS A 1 113 ? 4.230 26.850 8.905 1.00 94.06 113 HIS A O 1
ATOM 854 N N . ASP A 1 114 ? 2.377 27.829 8.018 1.00 93.69 114 ASP A N 1
ATOM 855 C CA . ASP A 1 114 ? 2.262 28.898 9.006 1.00 93.69 114 ASP A CA 1
ATOM 856 C C . ASP A 1 114 ? 1.779 28.317 10.336 1.00 93.69 114 ASP A C 1
ATOM 858 O O . ASP A 1 114 ? 0.721 27.698 10.424 1.00 93.69 114 ASP A O 1
ATOM 862 N N . LEU A 1 115 ? 2.597 28.506 11.365 1.00 94.75 115 LEU A N 1
ATOM 863 C CA . LEU A 1 115 ? 2.344 28.048 12.725 1.00 94.75 115 LEU A CA 1
ATOM 864 C C . LEU A 1 115 ? 2.398 29.209 13.717 1.00 94.75 115 LEU A C 1
ATOM 866 O O . LEU A 1 115 ? 2.451 28.968 14.916 1.00 94.75 115 LEU A O 1
ATOM 870 N N . SER A 1 116 ? 2.357 30.460 13.248 1.00 93.69 116 SER A N 1
ATOM 871 C CA . SER A 1 116 ? 2.404 31.661 14.095 1.00 93.69 116 SER A CA 1
ATOM 872 C C . SER A 1 116 ? 1.357 31.650 15.217 1.00 93.69 116 SER A C 1
ATOM 874 O O . SER A 1 116 ? 1.621 32.105 16.328 1.00 93.69 116 SER A O 1
ATOM 876 N N . VAL A 1 117 ? 0.200 31.031 14.965 1.00 93.50 117 VAL A N 1
ATOM 877 C CA . VAL A 1 117 ? -0.875 30.816 15.947 1.00 93.50 117 VAL A CA 1
ATOM 878 C C . VAL A 1 117 ? -0.474 29.950 17.150 1.00 93.50 117 VAL A C 1
ATOM 880 O O . VAL A 1 117 ? -1.142 30.004 18.179 1.00 93.50 117 VAL A O 1
ATOM 883 N N . ALA A 1 118 ? 0.602 29.162 17.052 1.00 92.44 118 ALA A N 1
ATOM 884 C CA . ALA A 1 118 ? 1.090 28.304 18.133 1.00 92.44 118 ALA A CA 1
ATOM 885 C C . ALA A 1 118 ? 1.798 29.086 19.256 1.00 92.44 118 ALA A C 1
ATOM 887 O O . ALA A 1 118 ? 1.970 28.544 20.347 1.00 92.44 118 ALA A O 1
ATOM 888 N N . GLY A 1 119 ? 2.181 30.346 19.017 1.00 95.06 119 GLY A N 1
ATOM 889 C CA . GLY A 1 119 ? 2.811 31.215 20.012 1.00 95.06 119 GLY A CA 1
ATOM 890 C C . GLY A 1 119 ? 4.288 31.481 19.731 1.00 95.06 119 GLY A C 1
ATOM 891 O O . GLY A 1 119 ? 4.653 31.878 18.624 1.00 95.06 119 GLY A O 1
ATOM 892 N N . ASP A 1 120 ? 5.131 31.325 20.753 1.00 95.44 120 ASP A N 1
ATOM 893 C CA . ASP A 1 120 ? 6.568 31.605 20.668 1.00 95.44 120 ASP A CA 1
ATOM 894 C C . ASP A 1 120 ? 7.323 30.623 19.750 1.00 95.44 120 ASP A C 1
ATOM 896 O O . ASP A 1 120 ? 6.794 29.598 19.321 1.00 95.44 120 ASP A O 1
ATOM 900 N N . GLU A 1 121 ? 8.583 30.934 19.435 1.00 94.75 121 GLU A N 1
ATOM 901 C CA . GLU A 1 121 ? 9.414 30.138 18.517 1.00 94.75 121 GLU A CA 1
ATOM 902 C C . GLU A 1 121 ? 9.501 28.660 18.931 1.00 94.75 121 GLU A C 1
ATOM 904 O O . GLU A 1 121 ? 9.395 27.762 18.095 1.00 94.75 121 GLU A O 1
ATOM 909 N N . LYS A 1 122 ? 9.593 28.390 20.237 1.00 95.88 122 LYS A N 1
ATOM 910 C CA . LYS A 1 122 ? 9.663 27.030 20.779 1.00 95.88 122 LYS A CA 1
ATOM 911 C C . LYS A 1 122 ? 8.344 26.272 20.608 1.00 95.88 122 LYS A C 1
ATOM 913 O O . LYS A 1 122 ? 8.348 25.078 20.297 1.00 95.88 122 LYS A O 1
ATOM 918 N N . ALA A 1 123 ? 7.209 26.935 20.817 1.00 96.50 123 ALA A N 1
ATOM 919 C CA . ALA A 1 123 ? 5.893 26.357 20.580 1.00 96.50 123 ALA A CA 1
ATOM 920 C C . ALA A 1 123 ? 5.666 26.078 19.088 1.00 96.50 123 ALA A C 1
ATOM 922 O O . ALA A 1 123 ? 5.152 25.012 18.742 1.00 96.50 123 ALA A O 1
ATOM 923 N N . GLN A 1 124 ? 6.115 26.980 18.211 1.00 95.69 124 GLN A N 1
ATOM 924 C CA . GLN A 1 124 ? 6.073 26.789 16.759 1.00 95.69 124 GLN A CA 1
ATOM 925 C C . GLN A 1 124 ? 6.934 25.605 16.310 1.00 95.69 124 GLN A C 1
ATOM 927 O O . GLN A 1 124 ? 6.479 24.790 15.508 1.00 95.69 124 GLN A O 1
ATOM 932 N N . GLU A 1 125 ? 8.146 25.463 16.849 1.00 95.50 125 GLU A N 1
ATOM 933 C CA . GLU A 1 125 ? 9.028 24.333 16.549 1.00 95.50 125 GLU A CA 1
ATOM 934 C C . GLU A 1 125 ? 8.380 23.000 16.960 1.00 95.50 125 GLU A C 1
ATOM 936 O O . GLU A 1 125 ? 8.267 22.075 16.152 1.00 95.50 125 GLU A O 1
ATOM 941 N N . LYS A 1 126 ? 7.847 22.923 18.187 1.00 96.38 126 LYS A N 1
ATOM 942 C CA . LYS A 1 126 ? 7.125 21.739 18.677 1.00 96.38 126 LYS A CA 1
ATOM 943 C C . LYS A 1 126 ? 5.904 21.410 17.813 1.00 96.38 126 LYS A C 1
ATOM 945 O O . LYS A 1 126 ? 5.662 20.238 17.516 1.00 96.38 126 LYS A O 1
ATOM 950 N N . ALA A 1 127 ? 5.139 22.424 17.412 1.00 96.81 127 ALA A N 1
ATOM 951 C CA . ALA A 1 127 ? 3.996 22.251 16.523 1.00 96.81 127 ALA A CA 1
ATOM 952 C C . ALA A 1 127 ? 4.430 21.729 15.146 1.00 96.81 127 ALA A C 1
ATOM 954 O O . ALA A 1 127 ? 3.765 20.854 14.594 1.00 96.81 127 ALA A O 1
ATOM 955 N N . ARG A 1 128 ? 5.573 22.192 14.621 1.00 96.88 128 ARG A N 1
ATOM 956 C CA . ARG A 1 128 ? 6.113 21.740 13.334 1.00 96.88 128 ARG A CA 1
ATOM 957 C C . ARG A 1 128 ? 6.542 20.278 13.369 1.00 96.88 128 ARG A C 1
ATOM 959 O O . ARG A 1 128 ? 6.224 19.553 12.429 1.00 96.88 128 ARG A O 1
ATOM 966 N N . TYR A 1 129 ? 7.196 19.829 14.443 1.00 96.44 129 TYR A N 1
ATOM 967 C CA . TYR A 1 129 ? 7.527 18.408 14.609 1.00 96.44 129 TYR A CA 1
ATOM 968 C C . TYR A 1 129 ? 6.270 17.546 14.646 1.00 96.44 129 TYR A C 1
ATOM 970 O O . TYR A 1 129 ? 6.157 16.613 13.858 1.00 96.44 129 TYR A O 1
ATOM 978 N N . LYS A 1 130 ? 5.279 17.920 15.467 1.00 96.94 130 LYS A N 1
ATOM 979 C CA . LYS A 1 130 ? 4.004 17.196 15.515 1.00 96.94 130 LYS A CA 1
ATOM 980 C C . LYS A 1 130 ? 3.316 17.148 14.145 1.00 96.94 130 LYS A C 1
ATOM 982 O O . LYS A 1 130 ? 2.850 16.090 13.743 1.00 96.94 130 LYS A O 1
ATOM 987 N N . LEU A 1 131 ? 3.268 18.271 13.428 1.00 97.56 131 LEU A N 1
ATOM 988 C CA . LEU A 1 131 ? 2.664 18.351 12.097 1.00 97.56 131 LEU A CA 1
ATOM 989 C C . LEU A 1 131 ? 3.362 17.416 11.100 1.00 97.56 131 LEU A C 1
ATOM 991 O O . LEU A 1 131 ? 2.699 16.726 10.327 1.00 97.56 131 LEU A O 1
ATOM 995 N N . ALA A 1 132 ? 4.697 17.398 11.116 1.00 97.12 132 ALA A N 1
ATOM 996 C CA . ALA A 1 132 ? 5.486 16.517 10.268 1.00 97.12 132 ALA A CA 1
ATOM 997 C C . ALA A 1 132 ? 5.272 15.040 10.627 1.00 97.12 132 ALA A C 1
ATOM 999 O O . ALA A 1 132 ? 5.113 14.224 9.724 1.00 97.12 132 ALA A O 1
ATOM 1000 N N . ASP A 1 133 ? 5.217 14.701 11.914 1.00 97.50 133 ASP A N 1
ATOM 1001 C CA . ASP A 1 133 ? 5.002 13.329 12.377 1.00 97.50 133 ASP A CA 1
ATOM 1002 C C . ASP A 1 133 ? 3.599 12.822 12.026 1.00 97.50 133 ASP A C 1
ATOM 1004 O O . ASP A 1 133 ? 3.466 11.720 11.498 1.00 97.50 133 ASP A O 1
ATOM 1008 N N . ASP A 1 134 ? 2.564 13.644 12.221 1.00 98.31 134 ASP A N 1
ATOM 1009 C CA . ASP A 1 134 ? 1.192 13.311 11.827 1.00 98.31 134 ASP A CA 1
ATOM 1010 C C . ASP A 1 134 ? 1.085 13.114 10.303 1.00 98.31 134 ASP A C 1
ATOM 1012 O O . ASP A 1 134 ? 0.451 12.168 9.844 1.00 98.31 134 ASP A O 1
ATOM 1016 N N . TYR A 1 135 ? 1.736 13.968 9.502 1.00 98.31 135 TYR A N 1
ATOM 1017 C CA . TYR A 1 135 ? 1.770 13.831 8.041 1.00 98.31 135 TYR A CA 1
ATOM 1018 C C . TYR A 1 135 ? 2.491 12.553 7.591 1.00 98.31 135 TYR A C 1
ATOM 1020 O O . TYR A 1 135 ? 1.985 11.832 6.729 1.00 98.31 135 TYR A O 1
ATOM 1028 N N . ARG A 1 136 ? 3.644 12.240 8.190 1.00 97.75 136 ARG A N 1
ATOM 1029 C CA . ARG A 1 136 ? 4.392 11.007 7.909 1.00 97.75 136 ARG A CA 1
ATOM 1030 C C . ARG A 1 136 ? 3.583 9.775 8.266 1.00 97.75 136 ARG A C 1
ATOM 1032 O O . ARG A 1 136 ? 3.467 8.867 7.451 1.00 97.75 136 ARG A O 1
ATOM 1039 N N . GLU A 1 137 ? 3.001 9.750 9.459 1.00 97.88 137 GLU A N 1
ATOM 1040 C CA . GLU A 1 137 ? 2.153 8.640 9.880 1.00 97.88 137 GLU A CA 1
ATOM 1041 C C . GLU A 1 137 ? 0.926 8.512 8.970 1.00 97.88 137 GLU A C 1
ATOM 1043 O O . GLU A 1 137 ? 0.531 7.396 8.634 1.00 97.88 137 GLU A O 1
ATOM 1048 N N . ALA A 1 138 ? 0.362 9.633 8.509 1.00 98.12 138 ALA A N 1
ATOM 1049 C CA . ALA A 1 138 ? -0.757 9.610 7.584 1.00 98.12 138 ALA A CA 1
ATOM 1050 C C . ALA A 1 138 ? -0.386 8.972 6.233 1.00 98.12 138 ALA A C 1
ATOM 1052 O O . ALA A 1 138 ? -1.136 8.118 5.759 1.00 98.12 138 ALA A O 1
ATOM 1053 N N . LEU A 1 139 ? 0.784 9.310 5.669 1.00 97.50 139 LEU A N 1
ATOM 1054 C CA . LEU A 1 139 ? 1.327 8.686 4.452 1.00 97.50 139 LEU A CA 1
ATOM 1055 C C . LEU A 1 139 ? 1.540 7.175 4.627 1.00 97.50 139 LEU A C 1
ATOM 1057 O O . LEU A 1 139 ? 1.218 6.391 3.738 1.00 97.50 139 LEU A O 1
ATOM 1061 N N . LEU A 1 140 ? 2.077 6.746 5.774 1.00 97.06 140 LEU A N 1
ATOM 1062 C CA . LEU A 1 140 ? 2.351 5.328 6.042 1.00 97.06 140 LEU A CA 1
ATOM 1063 C C . LEU A 1 140 ? 1.074 4.487 6.177 1.00 97.06 140 LEU A C 1
ATOM 1065 O O . LEU A 1 140 ? 1.108 3.272 5.980 1.00 97.06 140 LEU A O 1
ATOM 1069 N N . ARG A 1 141 ? -0.055 5.106 6.531 1.00 96.81 141 ARG A N 1
ATOM 1070 C CA . ARG A 1 141 ? -1.346 4.422 6.681 1.00 96.81 141 ARG A CA 1
ATOM 1071 C C . ARG A 1 141 ? -2.090 4.225 5.366 1.00 96.81 141 ARG A C 1
ATOM 1073 O O . ARG A 1 141 ? -2.792 3.223 5.262 1.00 96.81 141 ARG A O 1
ATOM 1080 N N . GLU A 1 142 ? -1.923 5.109 4.378 1.00 96.38 142 GLU A N 1
ATOM 1081 C CA . GLU A 1 142 ? -2.710 5.112 3.126 1.00 96.38 142 GLU A CA 1
ATOM 1082 C C . GLU A 1 142 ? -2.919 3.730 2.492 1.00 96.38 142 GLU A C 1
ATOM 1084 O O . GLU A 1 142 ? -4.068 3.396 2.185 1.00 96.38 142 GLU A O 1
ATOM 1089 N N . PRO A 1 143 ? -1.878 2.881 2.329 1.00 97.19 143 PRO A N 1
ATOM 1090 C CA . PRO A 1 143 ? -2.061 1.601 1.651 1.00 97.19 143 PRO A CA 1
ATOM 1091 C C . PRO A 1 143 ? -2.994 0.667 2.434 1.00 97.19 143 PRO A C 1
ATOM 1093 O O . PRO A 1 143 ? -3.771 -0.087 1.855 1.00 97.19 143 PRO A O 1
ATOM 1096 N N . LEU A 1 144 ? -2.942 0.725 3.766 1.00 98.25 144 LEU A N 1
ATOM 1097 C CA . LEU A 1 144 ? -3.759 -0.106 4.648 1.00 98.25 144 LEU A CA 1
ATOM 1098 C C . LEU A 1 144 ? -5.168 0.472 4.818 1.00 98.25 144 LEU A C 1
ATOM 1100 O O . LEU A 1 144 ? -6.114 -0.276 5.053 1.00 98.25 144 LEU A O 1
ATOM 1104 N N . GLU A 1 145 ? -5.334 1.784 4.653 1.00 98.38 145 GLU A N 1
ATOM 1105 C CA . GLU A 1 145 ? -6.653 2.418 4.615 1.00 98.38 145 GLU A CA 1
ATOM 1106 C C . GLU A 1 145 ? -7.462 1.977 3.392 1.00 98.38 145 GLU A C 1
ATOM 1108 O O . GLU A 1 145 ? -8.684 1.890 3.489 1.00 98.38 145 GLU A O 1
ATOM 1113 N N . LEU A 1 146 ? -6.820 1.612 2.271 1.00 98.12 146 LEU A N 1
ATOM 1114 C CA . LEU A 1 146 ? -7.514 0.986 1.136 1.00 98.12 146 LEU A CA 1
ATOM 1115 C C . LEU A 1 146 ? -8.163 -0.340 1.559 1.00 98.12 146 LEU A C 1
ATOM 1117 O O . LEU A 1 146 ? -9.338 -0.574 1.284 1.00 98.12 146 LEU A O 1
ATOM 1121 N N . ILE A 1 147 ? -7.422 -1.179 2.283 1.00 98.12 147 ILE A N 1
ATOM 1122 C CA . ILE A 1 147 ? -7.910 -2.473 2.779 1.00 98.12 147 ILE A CA 1
ATOM 1123 C C . ILE A 1 147 ? -9.061 -2.261 3.763 1.00 98.12 147 ILE A C 1
ATOM 1125 O O . ILE A 1 147 ? -10.126 -2.864 3.615 1.00 98.12 147 ILE A O 1
ATOM 1129 N N . LYS A 1 148 ? -8.883 -1.354 4.734 1.00 98.25 148 LYS A N 1
ATOM 1130 C CA . LYS A 1 148 ? -9.953 -0.990 5.673 1.00 98.25 148 LYS A CA 1
ATOM 1131 C C . LYS A 1 148 ? -11.180 -0.473 4.935 1.00 98.25 148 LYS A C 1
ATOM 1133 O O . LYS A 1 148 ? -12.287 -0.854 5.292 1.00 98.25 148 LYS A O 1
ATOM 1138 N N . HIS A 1 149 ? -11.004 0.364 3.913 1.00 98.06 149 HIS A N 1
ATOM 1139 C CA . HIS A 1 149 ? -12.102 0.906 3.119 1.00 98.06 149 HIS A CA 1
ATOM 1140 C C . HIS A 1 149 ? -12.894 -0.197 2.416 1.00 98.06 149 HIS A C 1
ATOM 1142 O O . HIS A 1 149 ? -14.119 -0.207 2.519 1.00 98.06 149 HIS A O 1
ATOM 1148 N N . ILE A 1 150 ? -12.211 -1.128 1.744 1.00 98.19 150 ILE A N 1
ATOM 1149 C CA . ILE A 1 150 ? -12.842 -2.255 1.045 1.00 98.19 150 ILE A CA 1
ATOM 1150 C C . ILE A 1 150 ? -13.671 -3.087 2.030 1.00 98.19 150 ILE A C 1
ATOM 1152 O O . ILE A 1 150 ? -14.865 -3.285 1.811 1.00 98.19 150 ILE A O 1
ATOM 1156 N N . VAL A 1 151 ? -13.069 -3.500 3.151 1.00 97.69 151 VAL A N 1
ATOM 1157 C CA . VAL A 1 151 ? -13.736 -4.356 4.146 1.00 97.69 151 VAL A CA 1
ATOM 1158 C C . VAL A 1 151 ? -14.878 -3.619 4.850 1.00 97.69 151 VAL A C 1
ATOM 1160 O O . VAL A 1 151 ? -15.987 -4.137 4.928 1.00 97.69 151 VAL A O 1
ATOM 1163 N N . ARG A 1 152 ? -14.661 -2.374 5.289 1.00 96.94 152 ARG A N 1
ATOM 1164 C CA . ARG A 1 152 ? -15.675 -1.553 5.980 1.00 96.94 152 ARG A CA 1
ATOM 1165 C C . ARG A 1 152 ? -16.892 -1.242 5.112 1.00 96.94 152 ARG A C 1
ATOM 1167 O O . ARG A 1 152 ? -17.955 -0.911 5.633 1.00 96.94 152 ARG A O 1
ATOM 1174 N N . ARG A 1 153 ? -16.728 -1.268 3.790 1.00 97.00 153 ARG A N 1
ATOM 1175 C CA . ARG A 1 153 ? -17.789 -1.004 2.813 1.00 97.00 153 ARG A CA 1
ATOM 1176 C C . ARG A 1 153 ? -18.345 -2.276 2.174 1.00 97.00 153 ARG A C 1
ATOM 1178 O O . ARG A 1 153 ? -19.143 -2.143 1.253 1.00 97.00 153 ARG A O 1
ATOM 1185 N N . GLU A 1 154 ? -17.926 -3.456 2.637 1.00 96.12 154 GLU A N 1
ATOM 1186 C CA . GLU A 1 154 ? -18.331 -4.757 2.085 1.00 96.12 154 GLU A CA 1
ATOM 1187 C C . GLU A 1 154 ? -18.126 -4.833 0.557 1.00 96.12 154 GLU A C 1
ATOM 1189 O O . GLU A 1 154 ? -18.937 -5.388 -0.184 1.00 96.12 154 GLU A O 1
ATOM 1194 N N . ARG A 1 155 ? -17.038 -4.226 0.062 1.00 97.06 155 ARG A N 1
ATOM 1195 C CA . ARG A 1 155 ? -16.703 -4.208 -1.367 1.00 97.06 155 ARG A CA 1
ATOM 1196 C C . ARG A 1 155 ? -16.003 -5.506 -1.784 1.00 97.06 155 ARG A C 1
ATOM 1198 O O . ARG A 1 155 ? -15.376 -6.155 -0.942 1.00 97.06 155 ARG A O 1
ATOM 1205 N N . PRO A 1 156 ? -16.056 -5.889 -3.076 1.00 97.25 156 PRO A N 1
ATOM 1206 C CA . PRO A 1 156 ? -15.304 -7.033 -3.577 1.00 97.25 156 PRO A CA 1
ATOM 1207 C C . PRO A 1 156 ? -13.819 -6.909 -3.238 1.00 97.25 156 PRO A C 1
ATOM 1209 O O . PRO A 1 156 ? -13.181 -5.911 -3.569 1.00 97.25 156 PRO A O 1
ATOM 1212 N N . PHE A 1 157 ? -13.241 -7.936 -2.610 1.00 95.94 157 PHE A N 1
ATOM 1213 C CA . PHE A 1 157 ? -11.838 -7.871 -2.194 1.00 95.94 157 PHE A CA 1
ATOM 1214 C C . PHE A 1 157 ? -10.859 -7.813 -3.378 1.00 95.94 157 PHE A C 1
ATOM 1216 O O . PHE A 1 157 ? -9.731 -7.360 -3.217 1.00 95.94 157 PHE A O 1
ATOM 1223 N N . THR A 1 158 ? -11.307 -8.169 -4.589 1.00 96.06 158 THR A N 1
ATOM 1224 C CA . THR A 1 158 ? -10.560 -7.958 -5.841 1.00 96.06 158 THR A CA 1
ATOM 1225 C C . THR A 1 158 ? -10.129 -6.504 -6.038 1.00 96.06 158 THR A C 1
ATOM 1227 O O . THR A 1 158 ? -9.114 -6.252 -6.681 1.00 96.06 158 THR A O 1
ATOM 1230 N N . GLU A 1 159 ? -10.828 -5.544 -5.427 1.00 97.00 159 GLU A N 1
ATOM 1231 C CA . GLU A 1 159 ? -10.447 -4.131 -5.452 1.00 97.00 159 GLU A CA 1
ATOM 1232 C C . GLU A 1 159 ? -9.060 -3.840 -4.883 1.00 97.00 159 GLU A C 1
ATOM 1234 O O . GLU A 1 159 ? -8.470 -2.820 -5.237 1.00 97.00 159 GLU A O 1
ATOM 1239 N N . ILE A 1 160 ? -8.478 -4.743 -4.088 1.00 96.56 160 ILE A N 1
ATOM 1240 C CA . ILE A 1 160 ? -7.091 -4.603 -3.639 1.00 96.56 160 ILE A CA 1
ATOM 1241 C C . ILE A 1 160 ? -6.096 -4.506 -4.808 1.00 96.56 160 ILE A C 1
ATOM 1243 O O . ILE A 1 160 ? -5.039 -3.904 -4.639 1.00 96.56 160 ILE A O 1
ATOM 1247 N N . VAL A 1 161 ? -6.442 -5.025 -5.994 1.00 95.56 161 VAL A N 1
ATOM 1248 C CA . VAL A 1 161 ? -5.639 -4.921 -7.228 1.00 95.56 161 VAL A CA 1
ATOM 1249 C C . VAL A 1 161 ? -6.375 -4.260 -8.399 1.00 95.56 161 VAL A C 1
ATOM 1251 O O . VAL A 1 161 ? -5.792 -4.107 -9.465 1.00 95.56 161 VAL A O 1
ATOM 1254 N N . THR A 1 162 ? -7.636 -3.847 -8.229 1.00 95.62 162 THR A N 1
ATOM 1255 C CA . THR A 1 162 ? -8.423 -3.202 -9.302 1.00 95.62 162 THR A CA 1
ATOM 1256 C C . THR A 1 162 ? -8.930 -1.806 -8.955 1.00 95.62 162 THR A C 1
ATOM 1258 O O . THR A 1 162 ? -9.588 -1.187 -9.788 1.00 95.62 162 THR A O 1
ATOM 1261 N N . ALA A 1 163 ? -8.699 -1.308 -7.737 1.00 96.94 163 ALA A N 1
ATOM 1262 C CA . ALA A 1 163 ? -9.104 0.043 -7.366 1.00 96.94 163 ALA A CA 1
ATOM 1263 C C . ALA A 1 163 ? -8.370 1.084 -8.226 1.00 96.94 163 ALA A C 1
ATOM 1265 O O . ALA A 1 163 ? -7.142 1.124 -8.236 1.00 96.94 163 ALA A O 1
ATOM 1266 N N . ASP A 1 164 ? -9.125 1.968 -8.877 1.00 95.81 164 ASP A N 1
ATOM 1267 C CA . ASP A 1 164 ? -8.615 3.095 -9.669 1.00 95.81 164 ASP A CA 1
ATOM 1268 C C . ASP A 1 164 ? -8.400 4.363 -8.817 1.00 95.81 164 ASP A C 1
ATOM 1270 O O . ASP A 1 164 ? -8.387 5.488 -9.321 1.00 95.81 164 ASP A O 1
ATOM 1274 N N . TYR A 1 165 ? -8.246 4.192 -7.503 1.00 96.94 165 TYR A N 1
ATOM 1275 C CA . TYR A 1 165 ? -8.124 5.264 -6.523 1.00 96.94 165 TYR A CA 1
ATOM 1276 C C . TYR A 1 165 ? -7.141 4.900 -5.404 1.00 96.94 165 TYR A C 1
ATOM 1278 O O . TYR A 1 165 ? -6.916 3.728 -5.099 1.00 96.94 165 TYR A O 1
ATOM 1286 N N . ILE A 1 166 ? -6.617 5.928 -4.742 1.00 97.00 166 ILE A N 1
ATOM 1287 C CA . ILE A 1 166 ? -5.871 5.834 -3.485 1.00 97.00 166 ILE A CA 1
ATOM 1288 C C . ILE A 1 166 ? -6.695 6.424 -2.337 1.00 97.00 166 ILE A C 1
ATOM 1290 O O . ILE A 1 166 ? -7.678 7.135 -2.555 1.00 97.00 166 ILE A O 1
ATOM 1294 N N . MET A 1 167 ? -6.308 6.122 -1.104 1.00 98.12 167 MET A N 1
ATOM 1295 C CA . MET A 1 167 ? -6.877 6.751 0.080 1.00 98.12 167 MET A CA 1
ATOM 1296 C C . MET A 1 167 ? -6.032 7.962 0.468 1.00 98.12 167 MET A C 1
ATOM 1298 O O . MET A 1 167 ? -4.885 7.798 0.866 1.00 98.12 167 MET A O 1
ATOM 1302 N N . GLU A 1 168 ? -6.608 9.160 0.398 1.00 98.19 168 GLU A N 1
ATOM 1303 C CA . GLU A 1 168 ? -5.953 10.394 0.842 1.00 98.19 168 GLU A CA 1
ATOM 1304 C C . GLU A 1 168 ? -6.637 10.939 2.100 1.00 98.19 168 GLU A C 1
ATOM 1306 O O . GLU A 1 168 ? -7.866 11.019 2.175 1.00 98.19 168 GLU A O 1
ATOM 1311 N N . SER A 1 169 ? -5.832 11.350 3.074 1.00 98.56 169 SER A N 1
ATOM 1312 C CA . SER A 1 169 ? -6.231 12.216 4.185 1.00 98.56 169 SER A CA 1
ATOM 1313 C C . SER A 1 169 ? -6.013 13.704 3.893 1.00 98.56 169 SER A C 1
ATOM 1315 O O . SER A 1 169 ? -5.250 14.028 2.977 1.00 98.56 169 SER A O 1
ATOM 1317 N N . PRO A 1 170 ? -6.579 14.639 4.685 1.00 98.38 170 PRO A N 1
ATOM 1318 C CA . PRO A 1 170 ? -6.322 16.072 4.539 1.00 98.38 170 PRO A CA 1
ATOM 1319 C C . PRO A 1 170 ? -4.833 16.427 4.463 1.00 98.38 170 PRO A C 1
ATOM 1321 O O . PRO A 1 170 ? -4.437 17.320 3.714 1.00 98.38 170 PRO A O 1
ATOM 1324 N N . TYR A 1 171 ? -3.992 15.722 5.220 1.00 98.31 171 TYR A N 1
ATOM 1325 C CA . TYR A 1 171 ? -2.558 16.001 5.302 1.00 98.31 171 TYR A CA 1
ATOM 1326 C C . TYR A 1 171 ? -1.816 15.452 4.090 1.00 98.31 171 TYR A C 1
ATOM 1328 O O . TYR A 1 171 ? -0.997 16.143 3.483 1.00 98.31 171 TYR A O 1
ATOM 1336 N N . THR A 1 172 ? -2.136 14.222 3.703 1.00 98.12 172 THR A N 1
ATOM 1337 C CA . THR A 1 172 ? -1.540 13.590 2.521 1.00 98.12 172 THR A CA 1
ATOM 1338 C C . THR A 1 172 ? -1.960 14.286 1.231 1.00 98.12 172 THR A C 1
ATOM 1340 O O . THR A 1 172 ? -1.115 14.537 0.376 1.00 98.12 172 THR A O 1
ATOM 1343 N N . ALA A 1 173 ? -3.200 14.779 1.157 1.00 98.19 173 ALA A N 1
ATOM 1344 C CA . ALA A 1 173 ? -3.695 15.584 0.049 1.00 98.19 173 ALA A CA 1
ATOM 1345 C C . ALA A 1 173 ? -2.916 16.879 -0.162 1.00 98.19 173 ALA A C 1
ATOM 1347 O O . ALA A 1 173 ? -2.837 17.385 -1.283 1.00 98.19 173 ALA A O 1
ATOM 1348 N N . ARG A 1 174 ? -2.306 17.440 0.886 1.00 97.75 174 ARG A N 1
ATOM 1349 C CA . ARG A 1 174 ? -1.377 18.567 0.731 1.00 97.75 174 ARG A CA 1
ATOM 1350 C C . ARG A 1 174 ? -0.067 18.112 0.101 1.00 97.75 174 ARG A C 1
ATOM 1352 O O . ARG A 1 174 ? 0.431 18.814 -0.770 1.00 97.75 174 ARG A O 1
ATOM 1359 N N . GLY A 1 175 ? 0.427 16.933 0.479 1.00 97.00 175 GLY A N 1
ATOM 1360 C CA . GLY A 1 175 ? 1.584 16.276 -0.133 1.00 97.00 175 GLY A CA 1
ATOM 1361 C C . GLY A 1 175 ? 1.384 15.972 -1.620 1.00 97.00 175 GLY A C 1
ATOM 1362 O O . GLY A 1 175 ? 2.238 16.328 -2.430 1.00 97.00 175 GLY A O 1
ATOM 1363 N N . TYR A 1 176 ? 0.229 15.416 -1.994 1.00 96.44 176 TYR A N 1
ATOM 1364 C CA . TYR A 1 176 ? -0.150 15.172 -3.393 1.00 96.44 176 TYR A CA 1
ATOM 1365 C C . TYR A 1 176 ? -0.499 16.453 -4.173 1.00 96.44 176 TYR A C 1
ATOM 1367 O O . TYR A 1 176 ? -0.615 16.416 -5.394 1.00 96.44 176 TYR A O 1
ATOM 1375 N N . GLY A 1 177 ? -0.678 17.596 -3.497 1.00 95.94 177 GLY A N 1
ATOM 1376 C CA . GLY A 1 177 ? -1.096 18.855 -4.129 1.00 95.94 177 GLY A CA 1
ATOM 1377 C C . GLY A 1 177 ? -2.594 18.947 -4.452 1.00 95.94 177 GLY A C 1
ATOM 1378 O O . GLY A 1 177 ? -3.024 19.878 -5.132 1.00 95.94 177 GLY A O 1
ATOM 1379 N N . ASN A 1 178 ? -3.406 18.021 -3.938 1.00 95.88 178 ASN A N 1
ATOM 1380 C CA . ASN A 1 178 ? -4.843 17.913 -4.194 1.00 95.88 178 ASN A CA 1
ATOM 1381 C C . ASN A 1 178 ? -5.720 18.591 -3.130 1.00 95.88 178 ASN A C 1
ATOM 1383 O O . ASN A 1 178 ? -6.919 18.771 -3.353 1.00 95.88 178 ASN A O 1
ATOM 1387 N N . PHE A 1 179 ? -5.155 19.010 -1.990 1.00 96.94 179 PHE A N 1
ATOM 1388 C CA . PHE A 1 179 ? -5.932 19.504 -0.845 1.00 96.94 179 PHE A CA 1
ATOM 1389 C C . PHE A 1 179 ? -6.931 20.611 -1.202 1.00 96.94 179 PHE A C 1
ATOM 1391 O O . PHE A 1 179 ? -8.070 20.566 -0.753 1.00 96.94 179 PHE A O 1
ATOM 1398 N N . GLY A 1 180 ? -6.548 21.574 -2.047 1.00 96.19 180 GLY A N 1
ATOM 1399 C CA . GLY A 1 180 ? -7.451 22.655 -2.460 1.00 96.19 180 GLY A CA 1
ATOM 1400 C C . GLY A 1 180 ? -8.732 22.155 -3.141 1.00 96.19 180 GLY A C 1
ATOM 1401 O O . GLY A 1 180 ? -9.797 22.714 -2.906 1.00 96.19 180 GLY A O 1
ATOM 1402 N N . LYS A 1 181 ? -8.642 21.071 -3.925 1.00 96.19 181 LYS A N 1
ATOM 1403 C CA . LYS A 1 181 ? -9.784 20.431 -4.602 1.00 96.19 181 LYS A CA 1
ATOM 1404 C C . LYS A 1 181 ? -10.584 19.520 -3.666 1.00 96.19 181 LYS A C 1
ATOM 1406 O O . LYS A 1 181 ? -11.769 19.298 -3.885 1.00 96.19 181 LYS A O 1
ATOM 1411 N N . LEU A 1 182 ? -9.922 18.947 -2.659 1.00 97.31 182 LEU A N 1
ATOM 1412 C CA . LEU A 1 182 ? -10.490 17.917 -1.786 1.00 97.31 182 LEU A CA 1
ATOM 1413 C C . LEU A 1 182 ? -11.025 18.453 -0.456 1.00 97.31 182 LEU A C 1
ATOM 1415 O O . LEU A 1 182 ? -11.776 17.744 0.204 1.00 97.31 182 LEU A O 1
ATOM 1419 N N . ARG A 1 183 ? -10.674 19.683 -0.064 1.00 97.25 183 ARG A N 1
ATOM 1420 C CA . ARG A 1 183 ? -10.963 20.253 1.261 1.00 97.25 183 ARG A CA 1
ATOM 1421 C C . ARG A 1 183 ? -12.415 20.069 1.706 1.00 97.25 183 ARG A C 1
ATOM 1423 O O . ARG A 1 183 ? -12.647 19.685 2.842 1.00 97.25 183 ARG A O 1
ATOM 1430 N N . GLU A 1 184 ? -13.369 20.332 0.819 1.00 97.50 184 GLU A N 1
ATOM 1431 C CA . GLU A 1 184 ? -14.808 20.275 1.121 1.00 97.50 184 GLU A CA 1
ATOM 1432 C C . GLU A 1 184 ? -15.353 18.844 1.254 1.00 97.50 184 GLU A C 1
ATOM 1434 O O . GLU A 1 184 ? -16.464 18.648 1.740 1.00 97.50 184 GLU A O 1
ATOM 1439 N N . ARG A 1 185 ? -14.583 17.832 0.833 1.00 97.75 185 ARG A N 1
ATOM 1440 C CA . ARG A 1 185 ? -14.952 16.415 0.954 1.00 97.75 185 ARG A CA 1
ATOM 1441 C C . ARG A 1 185 ? -14.593 15.828 2.321 1.00 97.75 185 ARG A C 1
ATOM 1443 O O . ARG A 1 185 ? -15.118 14.770 2.664 1.00 97.75 185 ARG A O 1
ATOM 1450 N N . PHE A 1 186 ? -13.705 16.477 3.073 1.00 98.00 186 PHE A N 1
ATOM 1451 C CA . PHE A 1 186 ? -13.333 16.070 4.426 1.00 98.00 186 PHE A CA 1
ATOM 1452 C C . PHE A 1 186 ? -14.322 16.643 5.439 1.00 98.00 186 PHE A C 1
ATOM 1454 O O . PHE A 1 186 ? -14.698 17.812 5.349 1.00 98.00 186 PHE A O 1
ATOM 1461 N N . ARG A 1 187 ? -14.733 15.838 6.425 1.00 97.81 187 ARG A N 1
ATOM 1462 C CA . ARG A 1 187 ? -15.586 16.327 7.519 1.00 97.81 187 ARG A CA 1
ATOM 1463 C C . ARG A 1 187 ? -14.779 17.190 8.477 1.00 97.81 187 ARG A C 1
ATOM 1465 O O . ARG A 1 187 ? -15.301 18.180 8.981 1.00 97.81 187 ARG A O 1
ATOM 1472 N N . ASN A 1 188 ? -13.522 16.821 8.710 1.00 97.25 188 ASN A N 1
ATOM 1473 C CA . ASN A 1 188 ? -12.580 17.578 9.513 1.00 97.25 188 ASN A CA 1
ATOM 1474 C C . ASN A 1 188 ? -11.242 17.735 8.767 1.00 97.25 188 ASN A C 1
ATOM 1476 O O . ASN A 1 188 ? -10.390 16.852 8.837 1.00 97.25 188 ASN A O 1
ATOM 1480 N N . PRO A 1 189 ? -11.008 18.877 8.095 1.00 96.25 189 PRO A N 1
ATOM 1481 C CA . PRO A 1 189 ? -9.742 19.151 7.413 1.00 96.25 189 PRO A CA 1
ATOM 1482 C C . PRO A 1 189 ? -8.501 19.195 8.323 1.00 96.25 189 PRO A C 1
ATOM 1484 O O . PRO A 1 189 ? -7.386 19.210 7.798 1.00 96.25 189 PRO A O 1
ATOM 1487 N N . ASP A 1 190 ? -8.688 19.225 9.647 1.00 95.06 190 ASP A N 1
ATOM 1488 C CA . ASP A 1 190 ? -7.618 19.204 10.649 1.00 95.06 190 ASP A CA 1
ATOM 1489 C C . ASP A 1 190 ? -7.375 17.796 11.232 1.00 95.06 190 ASP A C 1
ATOM 1491 O O . ASP A 1 190 ? -6.474 17.622 12.051 1.00 95.06 190 ASP A O 1
ATOM 1495 N N . ASP A 1 191 ? -8.150 16.780 10.827 1.00 97.75 191 ASP A N 1
ATOM 1496 C CA . ASP A 1 191 ? -7.897 15.381 11.188 1.00 97.75 191 ASP A CA 1
ATOM 1497 C C . ASP A 1 191 ? -6.900 14.746 10.198 1.00 97.75 191 ASP A C 1
ATOM 1499 O O . ASP A 1 191 ? -7.255 14.493 9.043 1.00 97.75 191 ASP A O 1
ATOM 1503 N N . PRO A 1 192 ? -5.653 14.443 10.606 1.00 97.50 192 PRO A N 1
ATOM 1504 C CA . PRO A 1 192 ? -4.663 13.841 9.714 1.00 97.50 192 PRO A CA 1
ATOM 1505 C C . PRO A 1 192 ? -5.019 12.415 9.277 1.00 97.50 192 PRO A C 1
ATOM 1507 O O . PRO A 1 192 ? -4.404 11.911 8.334 1.00 97.50 192 PRO A O 1
ATOM 1510 N N . PHE A 1 193 ? -5.982 11.765 9.940 1.00 98.00 193 PHE A N 1
ATOM 1511 C CA . PHE A 1 193 ? -6.322 10.356 9.748 1.00 98.00 193 PHE A CA 1
ATOM 1512 C C . PHE A 1 193 ? -7.758 10.136 9.244 1.00 98.00 193 PHE A C 1
ATOM 1514 O O . PHE A 1 193 ? -8.257 9.010 9.285 1.00 98.00 193 PHE A O 1
ATOM 1521 N N . GLU A 1 194 ? -8.420 11.174 8.725 1.00 97.69 194 GLU A N 1
ATOM 1522 C CA . GLU A 1 194 ? -9.664 11.022 7.968 1.00 97.69 194 GLU A CA 1
ATOM 1523 C C . GLU A 1 194 ? -9.354 10.710 6.498 1.00 97.69 194 GLU A C 1
ATOM 1525 O O . GLU A 1 194 ? -8.918 11.591 5.774 1.00 97.69 194 GLU A O 1
ATOM 1530 N N . TYR A 1 195 ? -9.615 9.492 6.020 1.00 98.38 195 TYR A N 1
ATOM 1531 C CA . TYR A 1 195 ? -9.299 9.104 4.637 1.00 98.38 195 TYR A CA 1
ATOM 1532 C C . TYR A 1 195 ? -10.523 9.071 3.723 1.00 98.38 195 TYR A C 1
ATOM 1534 O O . TYR A 1 195 ? -11.578 8.540 4.082 1.00 98.38 195 TYR A O 1
ATOM 1542 N N . ILE A 1 196 ? -10.350 9.555 2.492 1.00 98.25 196 ILE A N 1
ATOM 1543 C CA . ILE A 1 196 ? -11.339 9.462 1.413 1.00 98.25 196 ILE A CA 1
ATOM 1544 C C . ILE A 1 196 ? -10.711 8.835 0.158 1.00 98.25 196 ILE A C 1
ATOM 1546 O O . ILE A 1 196 ? -9.522 9.032 -0.087 1.00 98.25 196 ILE A O 1
ATOM 1550 N N . PRO A 1 197 ? -11.486 8.106 -0.666 1.00 98.06 197 PRO A N 1
ATOM 1551 C CA . PRO A 1 197 ? -10.989 7.600 -1.940 1.00 98.06 197 PRO A CA 1
ATOM 1552 C C . PRO A 1 197 ? -10.815 8.746 -2.948 1.00 98.06 197 PRO A C 1
ATOM 1554 O O . PRO A 1 197 ? -11.714 9.581 -3.122 1.00 98.06 197 PRO A O 1
ATOM 1557 N N . VAL A 1 198 ? -9.675 8.789 -3.631 1.00 97.88 198 VAL A N 1
ATOM 1558 C CA . VAL A 1 198 ? -9.325 9.813 -4.621 1.00 97.88 198 VAL A CA 1
ATOM 1559 C C . VAL A 1 198 ? -8.675 9.171 -5.836 1.00 97.88 198 VAL A C 1
ATOM 1561 O O . VAL A 1 198 ? -7.753 8.371 -5.715 1.00 97.88 198 VAL A O 1
ATOM 1564 N N . ARG A 1 199 ? -9.130 9.568 -7.024 1.00 96.38 199 ARG A N 1
ATOM 1565 C CA . ARG A 1 199 ? -8.426 9.273 -8.268 1.00 96.38 199 ARG A CA 1
ATOM 1566 C C . ARG A 1 199 ? -7.414 10.382 -8.534 1.00 96.38 199 ARG A C 1
ATOM 1568 O O . ARG A 1 199 ? -7.818 11.531 -8.722 1.00 96.38 199 ARG A O 1
ATOM 1575 N N . LEU A 1 200 ? -6.128 10.043 -8.519 1.00 95.00 200 LEU A N 1
ATOM 1576 C CA . LEU A 1 200 ? -5.056 11.008 -8.761 1.00 95.00 200 LEU A CA 1
ATOM 1577 C C . LEU A 1 200 ? -5.066 11.476 -10.214 1.00 95.00 200 LEU A C 1
ATOM 1579 O O . LEU A 1 200 ? -5.285 10.685 -11.132 1.00 95.00 200 LEU A O 1
ATOM 1583 N N . ASP A 1 201 ? -4.784 12.759 -10.424 1.00 93.75 201 ASP A N 1
ATOM 1584 C CA . ASP A 1 201 ? -4.446 13.272 -11.750 1.00 93.75 201 ASP A CA 1
ATOM 1585 C C . ASP A 1 201 ? -3.143 12.611 -12.241 1.00 93.75 201 ASP A C 1
ATOM 1587 O O . ASP A 1 201 ? -2.304 12.188 -11.442 1.00 93.75 201 ASP A O 1
ATOM 1591 N N . ALA A 1 202 ? -2.957 12.531 -13.560 1.00 92.81 202 ALA A N 1
ATOM 1592 C CA . ALA A 1 202 ? -1.728 11.995 -14.138 1.00 92.81 202 ALA A CA 1
ATOM 1593 C C . ALA A 1 202 ? -0.487 12.740 -13.616 1.00 92.81 202 ALA A C 1
ATOM 1595 O O . ALA A 1 202 ? -0.482 13.974 -13.501 1.00 92.81 202 ALA A O 1
ATOM 1596 N N . LEU A 1 203 ? 0.577 11.990 -13.315 1.00 91.88 203 LEU A N 1
ATOM 1597 C CA . LEU A 1 203 ? 1.777 12.563 -12.709 1.00 91.88 203 LEU A CA 1
ATOM 1598 C C . LEU A 1 203 ? 2.472 13.535 -13.654 1.00 91.88 203 LEU A C 1
ATOM 1600 O O . LEU A 1 203 ? 2.777 13.229 -14.808 1.00 91.88 203 LEU A O 1
ATOM 1604 N N . LYS A 1 204 ? 2.786 14.711 -13.122 1.00 90.19 204 LYS A N 1
ATOM 1605 C CA . LYS A 1 204 ? 3.623 15.695 -13.802 1.00 90.19 204 LYS A CA 1
ATOM 1606 C C . LYS A 1 204 ? 5.087 15.394 -13.498 1.00 90.19 204 LYS A C 1
ATOM 1608 O O . LYS A 1 204 ? 5.398 14.879 -12.431 1.00 90.19 204 LYS A O 1
ATOM 1613 N N . SER A 1 205 ? 5.957 15.704 -14.446 1.00 87.00 205 SER A N 1
ATOM 1614 C CA . SER A 1 205 ? 7.415 15.656 -14.291 1.00 87.00 2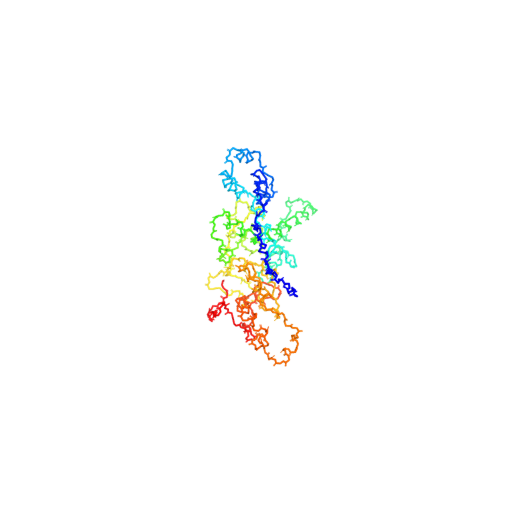05 SER A CA 1
ATOM 1615 C C . SER A 1 205 ? 7.947 17.079 -14.337 1.00 87.00 205 SER A C 1
ATOM 1617 O O . SER A 1 205 ? 7.346 17.939 -14.992 1.00 87.00 205 SER A O 1
ATOM 1619 N N . ARG A 1 206 ? 9.086 17.317 -13.688 1.00 84.56 206 ARG A N 1
ATOM 1620 C CA . ARG A 1 206 ? 9.801 18.598 -13.785 1.00 84.56 206 ARG A CA 1
ATOM 1621 C C . ARG A 1 206 ? 10.434 18.788 -15.154 1.00 84.56 206 ARG A C 1
ATOM 1623 O O . ARG A 1 206 ? 10.511 19.905 -15.655 1.00 84.56 206 ARG A O 1
ATOM 1630 N N . GLU A 1 207 ? 10.893 17.695 -15.757 1.00 82.31 207 GLU A N 1
ATOM 1631 C CA . GLU A 1 207 ? 11.413 17.694 -17.120 1.00 82.31 207 GLU A CA 1
ATOM 1632 C C . GLU A 1 207 ? 10.244 17.619 -18.113 1.00 82.31 207 GLU A C 1
ATOM 1634 O O . GLU A 1 207 ? 9.396 16.717 -18.044 1.00 82.31 207 GLU A O 1
ATOM 1639 N N . GLU A 1 208 ? 10.194 18.582 -19.035 1.00 77.06 208 GLU A N 1
ATOM 1640 C CA . GLU A 1 208 ? 9.161 18.666 -20.064 1.00 77.06 208 GLU A CA 1
ATOM 1641 C C . GLU A 1 208 ? 9.140 17.390 -20.922 1.00 77.06 208 GLU A C 1
ATOM 1643 O O . GLU A 1 208 ? 10.175 16.838 -21.292 1.00 77.06 208 GLU A O 1
ATOM 1648 N N . GLY A 1 209 ? 7.941 16.875 -21.206 1.00 76.12 209 GLY A N 1
ATOM 1649 C CA . GLY A 1 209 ? 7.766 15.651 -21.995 1.00 76.12 209 GLY A CA 1
ATOM 1650 C C . GLY A 1 209 ? 8.039 14.334 -21.254 1.00 76.12 209 GLY A C 1
ATOM 1651 O O . GLY A 1 209 ? 7.833 13.274 -21.845 1.00 76.12 209 GLY A O 1
ATOM 1652 N N . ARG A 1 210 ? 8.438 14.367 -19.972 1.00 79.75 210 ARG A N 1
ATOM 1653 C CA . ARG A 1 210 ? 8.633 13.163 -19.133 1.00 79.75 210 ARG A CA 1
ATOM 1654 C C . ARG A 1 210 ? 7.512 12.885 -18.135 1.00 79.75 210 ARG A C 1
ATOM 1656 O O . ARG A 1 210 ? 7.603 11.936 -17.362 1.00 79.75 210 ARG A O 1
ATOM 1663 N N . GLY A 1 211 ? 6.455 13.695 -18.158 1.00 82.62 211 GLY A N 1
ATOM 1664 C CA . GLY A 1 211 ? 5.259 13.437 -17.361 1.00 82.62 211 GLY A CA 1
ATOM 1665 C C . GLY A 1 211 ? 4.611 12.112 -17.757 1.00 82.62 211 GLY A C 1
ATOM 1666 O O . GLY A 1 211 ? 4.813 11.606 -18.865 1.00 82.62 211 GLY A O 1
ATOM 1667 N N . GLN A 1 212 ? 3.808 11.562 -16.856 1.00 88.19 212 GLN A N 1
ATOM 1668 C CA . GLN A 1 212 ? 3.040 10.367 -17.142 1.00 88.19 212 GLN A CA 1
ATOM 1669 C C . GLN A 1 212 ? 2.069 10.632 -18.289 1.00 88.19 212 GLN A C 1
ATOM 1671 O O . GLN A 1 212 ? 1.206 11.511 -18.221 1.00 88.19 212 GLN A O 1
ATOM 1676 N N . LYS A 1 213 ? 2.195 9.839 -19.350 1.00 85.56 213 LYS A N 1
ATOM 1677 C CA . LYS A 1 213 ? 1.219 9.835 -20.434 1.00 85.56 213 LYS A CA 1
ATOM 1678 C C . LYS A 1 213 ? -0.051 9.175 -19.915 1.00 85.56 213 LYS A C 1
ATOM 1680 O O . LYS A 1 213 ? -0.011 8.047 -19.441 1.00 85.56 213 LYS A O 1
ATOM 1685 N N . SER A 1 214 ? -1.174 9.874 -20.018 1.00 86.75 214 SER A N 1
ATOM 1686 C CA . SER A 1 214 ? -2.469 9.338 -19.610 1.00 86.75 214 SER A CA 1
ATOM 1687 C C . SER A 1 214 ? -3.540 9.727 -20.615 1.00 86.75 214 SER A C 1
ATOM 1689 O O . SER A 1 214 ? -3.776 10.909 -20.860 1.00 86.75 214 SER A O 1
ATOM 1691 N N . ALA A 1 215 ? -4.206 8.722 -21.187 1.00 85.62 215 ALA A N 1
ATOM 1692 C CA . ALA A 1 215 ? -5.338 8.930 -22.087 1.00 85.62 215 ALA A CA 1
ATOM 1693 C C . ALA A 1 215 ? -6.586 9.436 -21.343 1.00 85.62 215 ALA A C 1
ATOM 1695 O O . ALA A 1 215 ? -7.425 10.112 -21.931 1.00 85.62 215 ALA A O 1
ATOM 1696 N N . THR A 1 216 ? -6.711 9.110 -20.054 1.00 89.00 216 THR A N 1
ATOM 1697 C CA . THR A 1 216 ? -7.852 9.496 -19.212 1.00 89.00 216 THR A CA 1
ATOM 1698 C C . THR A 1 216 ? -7.608 10.803 -18.458 1.00 89.00 216 THR A C 1
ATOM 1700 O O . THR A 1 216 ? -8.545 11.360 -17.895 1.00 89.00 216 THR A O 1
ATOM 1703 N N . GLY A 1 217 ? -6.361 11.287 -18.430 1.00 91.88 217 GLY A N 1
ATOM 1704 C CA . GLY A 1 217 ? -5.927 12.410 -17.596 1.00 91.88 217 GLY A CA 1
ATOM 1705 C C . GLY A 1 217 ? -5.650 12.033 -16.137 1.00 91.88 217 GLY A C 1
ATOM 1706 O O . GLY A 1 217 ? -5.229 12.892 -15.365 1.00 91.88 217 GLY A O 1
ATOM 1707 N N . PHE A 1 218 ? -5.836 10.764 -15.763 1.00 93.19 218 PHE A N 1
ATOM 1708 C CA . PHE A 1 218 ? -5.637 10.262 -14.404 1.00 93.19 218 PHE A CA 1
ATOM 1709 C C . PHE A 1 218 ? -4.421 9.348 -14.302 1.00 93.19 218 PHE A C 1
ATOM 1711 O O . PHE A 1 218 ? -4.014 8.726 -15.289 1.00 93.19 218 PHE A O 1
ATOM 1718 N N . TYR A 1 219 ? -3.862 9.264 -13.098 1.00 92.38 219 TYR A N 1
ATOM 1719 C CA . TYR A 1 219 ? -2.901 8.231 -12.758 1.00 92.38 219 TYR A CA 1
ATOM 1720 C C . TYR A 1 219 ? -3.586 6.864 -12.859 1.00 92.38 219 TYR A C 1
ATOM 1722 O O . TYR A 1 219 ? -4.720 6.709 -12.392 1.00 92.38 219 TYR A O 1
ATOM 1730 N N . PRO A 1 220 ? -2.928 5.882 -13.476 1.00 89.81 220 PRO A N 1
ATOM 1731 C CA . PRO A 1 220 ? -3.566 4.648 -13.842 1.00 89.81 220 PRO A CA 1
ATOM 1732 C C . PRO A 1 220 ? -3.349 3.667 -12.666 1.00 89.81 220 PRO A C 1
ATOM 1734 O O . PRO A 1 220 ? -2.329 2.993 -12.524 1.00 89.81 220 PRO A O 1
ATOM 1737 N N . HIS A 1 221 ? -4.253 3.778 -11.688 1.00 91.81 221 HIS A N 1
ATOM 1738 C CA . HIS A 1 221 ? -4.210 3.025 -10.436 1.00 91.81 221 HIS A CA 1
ATOM 1739 C C . HIS A 1 221 ? -4.735 1.595 -10.627 1.00 9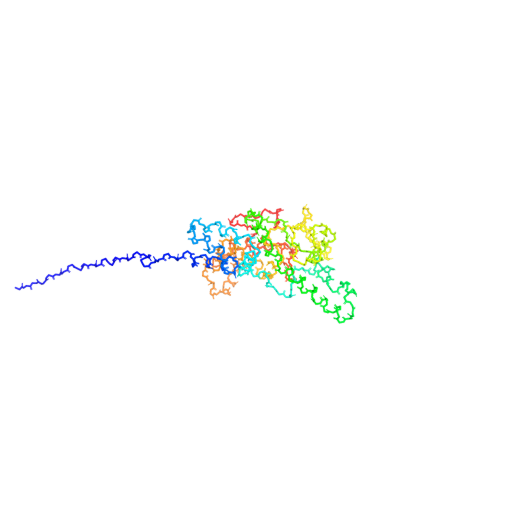1.81 221 HIS A C 1
ATOM 1741 O O . HIS A 1 221 ? -5.828 1.392 -11.150 1.00 91.81 221 HIS A O 1
ATOM 1747 N N . ALA A 1 222 ? -4.002 0.629 -10.074 1.00 94.00 222 ALA A N 1
ATOM 1748 C CA . ALA A 1 222 ? -4.390 -0.773 -9.924 1.00 94.00 222 ALA A CA 1
ATOM 1749 C C . ALA A 1 222 ? -4.247 -1.218 -8.455 1.00 94.00 222 ALA A C 1
ATOM 1751 O O . ALA A 1 222 ? -3.446 -2.089 -8.101 1.00 94.00 222 ALA A O 1
ATOM 1752 N N . GLY A 1 223 ? -4.975 -0.538 -7.565 1.00 95.69 223 GLY A N 1
ATOM 1753 C CA . GLY A 1 223 ? -4.962 -0.775 -6.123 1.00 95.69 223 GLY A CA 1
ATOM 1754 C C . GLY A 1 223 ? -3.550 -0.788 -5.532 1.00 95.69 223 GLY A C 1
ATOM 1755 O O . GLY A 1 223 ? -2.690 0.013 -5.915 1.00 95.69 223 GLY A O 1
ATOM 1756 N N . MET A 1 224 ? -3.299 -1.734 -4.624 1.00 96.50 224 MET A N 1
ATOM 1757 C CA . MET A 1 224 ? -2.045 -1.901 -3.884 1.00 96.50 224 MET A CA 1
ATOM 1758 C C . MET A 1 224 ? -0.810 -1.957 -4.794 1.00 96.50 224 MET A C 1
ATOM 1760 O O . MET A 1 224 ? 0.227 -1.413 -4.429 1.00 96.50 224 MET A O 1
ATOM 1764 N N . LEU A 1 225 ? -0.919 -2.544 -5.992 1.00 95.50 225 LEU A N 1
ATOM 1765 C CA . LEU A 1 225 ? 0.208 -2.719 -6.921 1.00 95.50 225 LEU A CA 1
ATOM 1766 C C . LEU A 1 225 ? 0.803 -1.387 -7.397 1.00 95.50 225 LEU A C 1
ATOM 1768 O O . LEU A 1 225 ? 1.976 -1.335 -7.759 1.00 95.50 225 LEU A O 1
ATOM 1772 N N . THR A 1 226 ? 0.008 -0.317 -7.372 1.00 93.69 226 THR A N 1
ATOM 1773 C CA . THR A 1 226 ? 0.385 1.014 -7.882 1.00 93.69 226 THR A CA 1
ATOM 1774 C C . THR A 1 226 ? 0.413 2.091 -6.800 1.00 93.69 226 THR A C 1
ATOM 1776 O O . THR A 1 226 ? 0.677 3.258 -7.082 1.00 93.69 226 THR A O 1
ATOM 1779 N N . VAL A 1 227 ? 0.161 1.720 -5.543 1.00 94.31 227 VAL A N 1
ATOM 1780 C CA . VAL A 1 227 ? 0.343 2.635 -4.415 1.00 94.31 227 VAL A CA 1
ATOM 1781 C C . VAL A 1 227 ? 1.842 2.882 -4.230 1.00 94.31 227 VAL A C 1
ATOM 1783 O O . VAL A 1 227 ? 2.658 1.957 -4.259 1.00 94.31 227 VAL A O 1
ATOM 1786 N N . PHE A 1 228 ? 2.236 4.141 -4.052 1.00 94.88 228 PHE A N 1
ATOM 1787 C CA . PHE A 1 228 ? 3.645 4.536 -4.125 1.00 94.88 228 PHE A CA 1
ATOM 1788 C C . PHE A 1 228 ? 4.506 3.888 -3.037 1.00 94.88 228 PHE A C 1
ATOM 1790 O O . PHE A 1 228 ? 5.655 3.523 -3.276 1.00 94.88 228 PHE A O 1
ATOM 1797 N N . GLN A 1 229 ? 3.925 3.670 -1.864 1.00 95.50 229 GLN A N 1
ATOM 1798 C CA . GLN A 1 229 ? 4.515 2.982 -0.724 1.00 95.50 229 GLN A CA 1
ATOM 1799 C C . GLN A 1 229 ? 4.834 1.520 -1.072 1.00 95.50 229 GLN A C 1
ATOM 1801 O O . GLN A 1 229 ? 5.915 1.043 -0.734 1.00 95.50 229 GLN A O 1
ATOM 1806 N N . TYR A 1 230 ? 3.955 0.822 -1.805 1.00 95.56 230 TYR A N 1
ATOM 1807 C CA . TYR A 1 230 ? 4.212 -0.541 -2.292 1.00 95.56 230 TYR A CA 1
ATOM 1808 C C . TYR A 1 230 ? 5.350 -0.555 -3.318 1.00 95.56 230 TYR A C 1
ATOM 1810 O O . TYR A 1 230 ? 6.291 -1.343 -3.209 1.00 95.56 230 TYR A O 1
ATOM 1818 N N . LEU A 1 231 ? 5.325 0.383 -4.267 1.00 94.69 231 LEU A N 1
ATOM 1819 C CA . LEU A 1 231 ? 6.363 0.517 -5.291 1.00 94.69 231 LEU A CA 1
ATOM 1820 C C . LEU A 1 231 ? 7.738 0.904 -4.712 1.00 94.69 231 LEU A C 1
ATOM 1822 O O . LEU A 1 231 ? 8.761 0.491 -5.264 1.00 94.69 231 LEU A O 1
ATOM 1826 N N . ARG A 1 232 ? 7.781 1.658 -3.602 1.00 93.62 232 ARG A N 1
ATOM 1827 C CA . ARG A 1 232 ? 9.005 1.971 -2.838 1.00 93.62 232 ARG A CA 1
ATOM 1828 C C . ARG A 1 232 ? 9.455 0.817 -1.953 1.00 93.62 232 ARG A C 1
ATOM 1830 O O . ARG A 1 232 ? 10.656 0.587 -1.829 1.00 93.62 232 ARG A O 1
ATOM 1837 N N . ARG A 1 233 ? 8.515 0.090 -1.342 1.00 94.62 233 ARG A N 1
ATOM 1838 C CA . ARG A 1 233 ? 8.805 -1.099 -0.531 1.00 94.62 233 ARG A CA 1
ATOM 1839 C C . ARG A 1 233 ? 9.479 -2.186 -1.362 1.00 94.62 233 ARG A C 1
ATOM 1841 O O . ARG A 1 233 ? 10.394 -2.849 -0.876 1.00 94.62 233 ARG A O 1
ATOM 1848 N N . PHE A 1 234 ? 9.048 -2.331 -2.611 1.00 94.50 234 PHE A N 1
ATOM 1849 C CA . PHE A 1 234 ? 9.578 -3.293 -3.569 1.00 94.50 234 PHE A CA 1
ATOM 1850 C C . PHE A 1 234 ? 10.230 -2.549 -4.741 1.00 94.50 234 PHE A C 1
ATOM 1852 O O . PHE A 1 234 ? 9.612 -2.409 -5.799 1.00 94.50 234 PHE A O 1
ATOM 1859 N N . PRO A 1 235 ? 11.456 -2.022 -4.557 1.00 92.94 235 PRO A N 1
ATOM 1860 C CA . PRO A 1 235 ? 12.110 -1.188 -5.555 1.00 92.94 235 PRO A CA 1
ATOM 1861 C C . PRO A 1 235 ? 12.551 -1.998 -6.778 1.00 92.94 235 PRO A C 1
ATOM 1863 O O . PRO A 1 235 ? 12.596 -3.229 -6.772 1.00 92.94 235 PRO A O 1
ATOM 1866 N N . THR A 1 236 ? 12.933 -1.277 -7.826 1.00 93.44 236 THR A N 1
ATOM 1867 C CA . THR A 1 236 ? 13.571 -1.836 -9.019 1.00 93.44 236 THR A CA 1
ATOM 1868 C C . THR A 1 236 ? 15.007 -1.341 -9.130 1.00 93.44 236 THR A C 1
ATOM 1870 O O . THR A 1 236 ? 15.357 -0.275 -8.634 1.00 93.44 236 THR A O 1
ATOM 1873 N N . THR A 1 237 ? 15.842 -2.128 -9.798 1.00 92.81 237 THR A N 1
ATOM 1874 C CA . THR A 1 237 ? 17.225 -1.784 -10.143 1.00 92.81 237 THR A CA 1
ATOM 1875 C C . THR A 1 237 ? 17.480 -2.117 -11.610 1.00 92.81 237 THR A C 1
ATOM 1877 O O . THR A 1 237 ? 16.684 -2.829 -12.229 1.00 92.81 237 THR A O 1
ATOM 1880 N N . GLU A 1 238 ? 18.615 -1.675 -12.153 1.00 90.56 238 GLU A N 1
ATOM 1881 C CA . GLU A 1 238 ? 19.063 -2.027 -13.513 1.00 90.56 238 GLU A CA 1
ATOM 1882 C C . GLU A 1 238 ? 19.134 -3.547 -13.755 1.00 90.56 238 GLU A C 1
ATOM 1884 O O . GLU A 1 238 ? 18.907 -4.030 -14.865 1.00 90.56 238 GLU A O 1
ATOM 1889 N N . THR A 1 239 ? 19.424 -4.326 -12.708 1.00 89.00 239 THR A N 1
ATOM 1890 C CA . THR A 1 239 ? 19.537 -5.790 -12.784 1.00 89.00 239 THR A CA 1
ATOM 1891 C C . THR A 1 239 ? 18.235 -6.503 -12.425 1.00 89.00 239 THR A C 1
ATOM 1893 O O . THR A 1 239 ? 17.886 -7.507 -13.049 1.00 89.00 239 THR A O 1
ATOM 1896 N N . ASN A 1 240 ? 17.482 -5.989 -11.446 1.00 92.19 240 ASN A N 1
ATOM 1897 C CA . ASN A 1 240 ? 16.211 -6.579 -11.044 1.00 92.19 240 ASN A CA 1
ATOM 1898 C C . ASN A 1 240 ? 15.111 -6.313 -12.078 1.00 92.19 240 ASN A C 1
ATOM 1900 O O . ASN A 1 240 ? 14.324 -7.214 -12.331 1.00 92.19 240 ASN A O 1
ATOM 1904 N N . ARG A 1 241 ? 15.072 -5.131 -12.709 1.00 94.69 241 ARG A N 1
ATOM 1905 C CA . ARG A 1 241 ? 14.119 -4.787 -13.782 1.00 94.69 241 ARG A CA 1
ATOM 1906 C C . ARG A 1 241 ? 12.671 -5.156 -13.432 1.00 94.69 241 ARG A C 1
ATOM 1908 O O . ARG A 1 241 ? 12.007 -5.852 -14.187 1.00 94.69 241 ARG A O 1
ATOM 1915 N N . ASN A 1 242 ? 12.205 -4.719 -12.260 1.00 95.31 242 ASN A N 1
ATOM 1916 C CA . ASN A 1 242 ? 10.896 -5.028 -11.662 1.00 95.31 242 ASN A CA 1
ATOM 1917 C C . ASN A 1 242 ? 10.629 -6.494 -11.265 1.00 95.31 242 ASN A C 1
ATOM 1919 O O . ASN A 1 242 ? 9.543 -6.787 -10.765 1.00 95.31 242 ASN A O 1
ATOM 1923 N N . ARG A 1 243 ? 11.583 -7.422 -11.399 1.00 95.44 243 ARG A N 1
ATOM 1924 C CA . ARG A 1 243 ? 11.403 -8.828 -10.986 1.00 95.44 243 ARG A CA 1
ATOM 1925 C C . ARG A 1 243 ? 11.084 -8.990 -9.502 1.00 95.44 243 ARG A C 1
ATOM 1927 O O . ARG A 1 243 ? 10.425 -9.951 -9.131 1.00 95.44 243 ARG A O 1
ATOM 1934 N N . LEU A 1 244 ? 11.496 -8.057 -8.639 1.00 95.25 244 LEU A N 1
ATOM 1935 C CA . LEU A 1 244 ? 11.080 -8.060 -7.234 1.00 95.25 244 LEU A CA 1
ATOM 1936 C C . LEU A 1 244 ? 9.570 -7.821 -7.117 1.00 95.25 244 LEU A C 1
ATOM 1938 O O . LEU A 1 244 ? 8.898 -8.557 -6.406 1.00 95.25 244 LEU A O 1
ATOM 1942 N N . ARG A 1 245 ? 9.026 -6.846 -7.853 1.00 95.62 245 ARG A N 1
ATOM 1943 C CA . ARG A 1 245 ? 7.582 -6.562 -7.882 1.00 95.62 245 ARG A CA 1
ATOM 1944 C C . ARG A 1 245 ? 6.800 -7.721 -8.487 1.00 95.62 245 ARG A C 1
ATOM 1946 O O . ARG A 1 245 ? 5.788 -8.112 -7.919 1.00 95.62 245 ARG A O 1
ATOM 1953 N N . GLY A 1 246 ? 7.317 -8.317 -9.564 1.00 95.69 246 GLY A N 1
ATOM 1954 C CA . GLY A 1 246 ? 6.765 -9.544 -10.139 1.00 95.69 246 GLY A CA 1
ATOM 1955 C C . GLY A 1 246 ? 6.733 -10.694 -9.129 1.00 95.69 246 GLY A C 1
ATOM 1956 O O . GLY A 1 246 ? 5.697 -11.321 -8.952 1.00 95.69 246 GLY A O 1
ATOM 1957 N N . ARG A 1 247 ? 7.822 -10.920 -8.381 1.00 95.56 247 ARG A N 1
ATOM 1958 C CA . ARG A 1 247 ? 7.871 -11.953 -7.336 1.00 95.56 247 ARG A CA 1
ATOM 1959 C C . ARG A 1 247 ? 6.820 -11.692 -6.263 1.00 95.56 247 ARG A C 1
ATOM 1961 O O . ARG A 1 247 ? 6.086 -12.603 -5.905 1.00 95.56 247 ARG A O 1
ATOM 1968 N N . MET A 1 248 ? 6.737 -10.458 -5.770 1.00 96.69 248 MET A N 1
ATOM 1969 C CA . MET A 1 248 ? 5.763 -10.112 -4.735 1.00 96.69 248 MET A CA 1
ATOM 1970 C C . MET A 1 248 ? 4.321 -10.157 -5.239 1.00 96.69 248 MET A C 1
ATOM 1972 O O . MET A 1 248 ? 3.421 -10.379 -4.441 1.00 96.69 248 MET A O 1
ATOM 1976 N N . PHE A 1 249 ? 4.085 -9.973 -6.541 1.00 96.31 249 PHE A N 1
ATOM 1977 C CA . PHE A 1 249 ? 2.770 -10.202 -7.128 1.00 96.31 249 PHE A CA 1
ATOM 1978 C C . PHE A 1 249 ? 2.339 -11.669 -6.964 1.00 96.31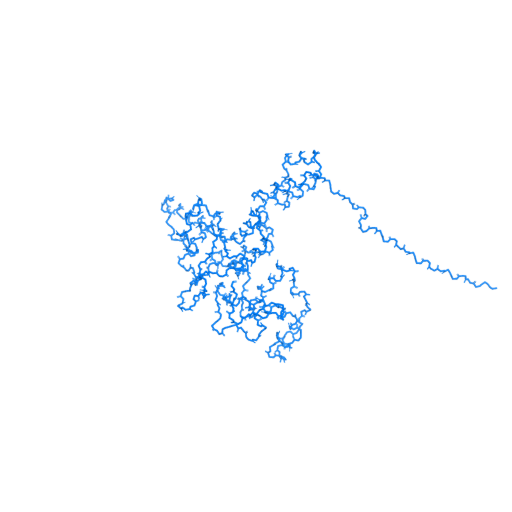 249 PHE A C 1
ATOM 1980 O O . PHE A 1 249 ? 1.266 -11.930 -6.421 1.00 96.31 249 PHE A O 1
ATOM 1987 N N . TYR A 1 250 ? 3.199 -12.615 -7.358 1.00 95.62 250 TYR A N 1
ATOM 1988 C CA . TYR A 1 250 ? 2.930 -14.047 -7.192 1.00 95.62 250 TYR A CA 1
ATOM 1989 C C . TYR A 1 250 ? 2.778 -14.434 -5.717 1.00 95.62 250 TYR A C 1
ATOM 1991 O O . TYR A 1 250 ? 1.805 -15.093 -5.359 1.00 95.62 250 TYR A O 1
ATOM 1999 N N . GLU A 1 251 ? 3.680 -13.961 -4.857 1.00 95.81 251 GLU A N 1
ATOM 2000 C CA . GLU A 1 251 ? 3.654 -14.269 -3.426 1.00 95.81 251 GLU A CA 1
ATOM 2001 C C . GLU A 1 251 ? 2.375 -13.740 -2.761 1.00 95.81 251 GLU A C 1
ATOM 2003 O O . GLU A 1 251 ? 1.617 -14.493 -2.154 1.00 95.81 251 GLU A O 1
ATOM 2008 N N . HIS A 1 252 ? 2.097 -12.440 -2.896 1.00 96.38 252 HIS A N 1
ATOM 2009 C CA . HIS A 1 252 ? 1.028 -11.799 -2.136 1.00 96.38 252 HIS A CA 1
ATOM 2010 C C . HIS A 1 252 ? -0.375 -12.082 -2.670 1.00 96.38 252 HIS A C 1
ATOM 2012 O O . HIS A 1 252 ? -1.319 -12.115 -1.884 1.00 96.38 252 HIS A O 1
ATOM 2018 N N . PHE A 1 253 ? -0.53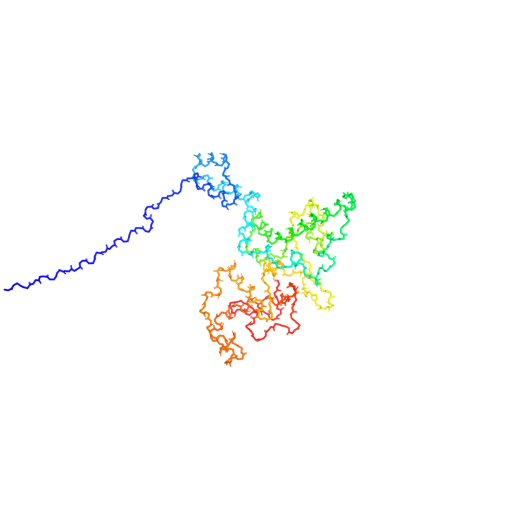7 -12.208 -3.990 1.00 94.81 253 PHE A N 1
ATOM 2019 C CA . PHE A 1 253 ? -1.867 -12.252 -4.607 1.00 94.81 253 PHE A CA 1
ATOM 2020 C C . PHE A 1 253 ? -2.221 -13.619 -5.181 1.00 94.81 253 PHE A C 1
ATOM 2022 O O . PHE A 1 253 ? -3.406 -13.909 -5.326 1.00 94.81 253 PHE A O 1
ATOM 2029 N N . LEU A 1 254 ? -1.227 -14.465 -5.468 1.00 94.00 254 LEU A N 1
ATOM 2030 C CA . LEU A 1 254 ? -1.444 -15.823 -5.971 1.00 94.00 254 LEU A CA 1
ATOM 2031 C C . LEU A 1 254 ? -0.988 -16.911 -4.986 1.00 94.00 254 LEU A C 1
ATOM 2033 O O . LEU A 1 254 ? -1.310 -18.077 -5.199 1.00 94.00 254 LEU A O 1
ATOM 2037 N N . GLY A 1 255 ? -0.287 -16.553 -3.902 1.00 93.69 255 GLY A N 1
ATOM 2038 C CA . GLY A 1 255 ? 0.223 -17.511 -2.916 1.00 93.69 255 GLY A CA 1
ATOM 2039 C C . GLY A 1 255 ? 1.318 -18.423 -3.472 1.00 93.69 255 GLY A C 1
ATOM 2040 O O . GLY A 1 255 ? 1.414 -19.579 -3.064 1.00 93.69 255 GLY A O 1
ATOM 2041 N N . VAL A 1 256 ? 2.100 -17.931 -4.438 1.00 93.19 256 VAL A N 1
ATOM 2042 C CA . VAL A 1 256 ? 3.148 -18.695 -5.127 1.00 93.19 256 VAL A CA 1
ATOM 2043 C C . VAL A 1 256 ? 4.520 -18.082 -4.849 1.00 93.19 256 VAL A C 1
ATOM 2045 O O . VAL A 1 256 ? 4.817 -16.995 -5.351 1.00 93.19 256 VAL A O 1
ATOM 2048 N N . ASP A 1 257 ? 5.394 -18.815 -4.149 1.00 91.75 257 ASP A N 1
ATOM 2049 C CA . ASP A 1 257 ? 6.804 -18.425 -4.041 1.00 91.75 257 ASP A CA 1
ATOM 2050 C C . ASP A 1 257 ? 7.557 -18.848 -5.304 1.00 91.75 257 ASP A C 1
ATOM 2052 O O . ASP A 1 257 ? 7.930 -20.007 -5.502 1.00 91.75 257 ASP A O 1
ATOM 2056 N N . VAL A 1 258 ? 7.817 -17.871 -6.172 1.00 87.56 258 VAL A N 1
ATOM 2057 C CA . VAL A 1 258 ? 8.572 -18.063 -7.420 1.00 87.56 258 VAL A CA 1
ATOM 2058 C C . VAL A 1 258 ? 9.969 -18.649 -7.168 1.00 87.56 258 VAL A C 1
ATOM 2060 O O . VAL A 1 258 ? 10.538 -19.284 -8.058 1.00 87.56 258 VAL A O 1
ATOM 2063 N N . LEU A 1 259 ? 10.539 -18.455 -5.972 1.00 85.56 259 LEU A N 1
ATOM 2064 C CA . LEU A 1 259 ? 11.853 -18.997 -5.618 1.00 85.56 259 LEU A CA 1
ATOM 2065 C C . LEU A 1 259 ? 11.828 -20.490 -5.265 1.00 85.56 259 LEU A C 1
ATOM 2067 O O . LEU A 1 259 ? 12.895 -21.102 -5.298 1.00 85.56 259 LEU A O 1
ATOM 2071 N N . ASP A 1 260 ? 10.655 -21.059 -4.983 1.00 87.19 260 ASP A N 1
ATOM 2072 C CA . ASP A 1 260 ? 10.464 -22.490 -4.712 1.00 87.19 260 ASP A CA 1
ATOM 2073 C C . ASP A 1 260 ? 10.098 -23.291 -5.977 1.00 87.19 260 ASP A C 1
ATOM 2075 O O . ASP A 1 260 ? 10.045 -24.521 -5.944 1.00 87.19 260 ASP A O 1
ATOM 2079 N N . LEU A 1 261 ? 9.902 -22.627 -7.125 1.00 79.62 261 LEU A N 1
ATOM 2080 C CA . LEU A 1 261 ? 9.538 -23.288 -8.388 1.00 79.62 261 LEU A CA 1
ATOM 2081 C C . LEU A 1 261 ? 10.667 -24.135 -8.995 1.00 79.62 261 LEU A C 1
ATOM 2083 O O . LEU A 1 261 ? 10.397 -25.057 -9.765 1.00 79.62 261 LEU A O 1
ATOM 2087 N N . ALA 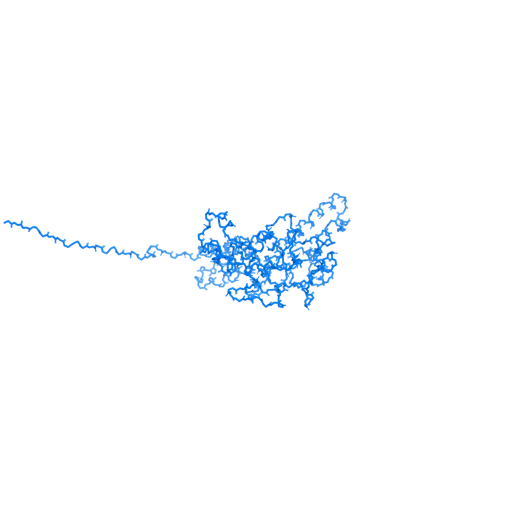A 1 262 ? 11.929 -23.822 -8.696 1.00 78.38 262 ALA A N 1
ATOM 2088 C CA . ALA A 1 262 ? 13.078 -24.539 -9.239 1.00 78.38 262 ALA A CA 1
ATOM 2089 C C . ALA A 1 262 ? 14.297 -24.470 -8.312 1.00 78.38 262 ALA A C 1
ATOM 2091 O O . ALA A 1 262 ? 14.477 -23.528 -7.540 1.00 78.38 262 ALA A O 1
ATOM 2092 N N . ALA A 1 263 ? 15.187 -25.457 -8.434 1.00 79.56 263 ALA A N 1
ATOM 2093 C CA . ALA A 1 263 ? 16.472 -25.425 -7.747 1.00 79.56 263 ALA A CA 1
ATOM 2094 C C . ALA A 1 263 ? 17.307 -24.225 -8.224 1.00 79.56 263 ALA A C 1
ATOM 2096 O O . ALA A 1 263 ? 17.440 -23.977 -9.423 1.00 79.56 263 ALA A O 1
ATOM 2097 N N . ARG A 1 264 ? 17.908 -23.490 -7.280 1.00 74.94 264 ARG A N 1
ATOM 2098 C CA . ARG A 1 264 ? 18.780 -22.353 -7.603 1.00 74.94 264 ARG A CA 1
ATOM 2099 C C . ARG A 1 264 ? 20.000 -22.817 -8.398 1.00 74.94 264 ARG A C 1
ATOM 2101 O O . ARG A 1 264 ? 20.641 -23.806 -8.046 1.00 74.94 264 ARG A O 1
ATOM 2108 N N . VAL A 1 265 ? 20.357 -22.050 -9.427 1.00 79.06 265 VAL A N 1
ATOM 2109 C CA . VAL A 1 265 ? 21.555 -22.291 -10.241 1.00 79.06 265 VAL A CA 1
ATOM 2110 C C . VAL A 1 265 ? 22.807 -22.177 -9.368 1.00 79.06 265 VAL A C 1
ATOM 2112 O O . VAL A 1 265 ? 23.061 -21.129 -8.776 1.00 79.06 265 VAL A O 1
ATOM 2115 N N . SER A 1 266 ? 23.605 -23.245 -9.296 1.00 77.50 266 SER A N 1
ATOM 2116 C CA . SER A 1 266 ? 24.819 -23.294 -8.470 1.00 77.50 266 SER A CA 1
ATOM 2117 C C . SER A 1 266 ? 26.034 -22.601 -9.104 1.00 77.50 266 SER A C 1
ATOM 2119 O O . SER A 1 266 ? 26.949 -22.223 -8.380 1.00 77.50 266 SER A O 1
ATOM 2121 N N . ASP A 1 267 ? 26.051 -22.421 -10.431 1.00 86.62 267 ASP A N 1
ATOM 2122 C CA . ASP A 1 267 ? 27.128 -21.746 -11.179 1.00 86.62 267 ASP A CA 1
ATOM 2123 C C . ASP A 1 267 ? 26.576 -20.723 -12.191 1.00 86.62 267 ASP A C 1
ATOM 2125 O O . ASP A 1 267 ? 26.635 -20.903 -13.406 1.00 86.62 267 ASP A O 1
ATOM 2129 N N . ALA A 1 268 ? 26.016 -19.617 -11.694 1.00 84.12 268 ALA A N 1
ATOM 2130 C CA . ALA A 1 268 ? 25.466 -18.563 -12.554 1.00 84.12 268 ALA A CA 1
ATOM 2131 C C . ALA A 1 268 ? 26.524 -17.910 -13.472 1.00 84.12 268 ALA A C 1
ATOM 2133 O O . ALA A 1 268 ? 26.195 -17.442 -14.566 1.00 84.12 268 ALA A O 1
ATOM 2134 N N . ALA A 1 269 ? 27.796 -17.894 -13.055 1.00 86.88 269 ALA A N 1
ATOM 2135 C CA . ALA A 1 269 ? 28.891 -17.331 -13.841 1.00 86.88 269 ALA A CA 1
ATOM 2136 C C . ALA A 1 269 ? 29.201 -18.203 -15.066 1.00 86.88 269 ALA A C 1
ATOM 2138 O O . ALA A 1 269 ? 29.295 -17.685 -16.180 1.00 86.88 269 ALA A O 1
ATOM 2139 N N . GLY A 1 270 ? 29.284 -19.525 -14.881 1.00 89.75 270 GLY A N 1
ATOM 2140 C CA . GLY A 1 270 ? 29.465 -20.475 -15.975 1.00 89.75 270 GLY A CA 1
ATOM 2141 C C . GLY A 1 270 ? 28.321 -20.437 -16.987 1.00 89.75 270 GLY A C 1
ATOM 2142 O O . GLY A 1 270 ? 28.569 -20.511 -18.191 1.00 89.75 270 GLY A O 1
ATOM 2143 N N . VAL A 1 271 ? 27.080 -20.248 -16.528 1.00 87.06 271 VAL A N 1
ATOM 2144 C CA . VAL A 1 271 ? 25.915 -20.078 -17.414 1.00 87.06 271 VAL A CA 1
ATOM 2145 C C . VAL A 1 271 ? 26.006 -18.769 -18.202 1.00 87.06 271 VAL A C 1
ATOM 2147 O O . VAL A 1 271 ? 25.843 -18.773 -19.422 1.00 87.06 271 VAL A O 1
ATOM 2150 N N . THR A 1 272 ? 26.351 -17.662 -17.539 1.00 86.44 272 THR A N 1
ATOM 2151 C CA . THR A 1 272 ? 26.508 -16.344 -18.187 1.00 86.44 272 THR A CA 1
ATOM 2152 C C . THR A 1 272 ? 27.628 -16.330 -19.231 1.00 86.44 272 THR A C 1
ATOM 2154 O O . THR A 1 272 ? 27.538 -15.614 -20.220 1.00 86.44 272 THR A O 1
ATOM 2157 N N . ALA A 1 273 ? 28.664 -17.156 -19.066 1.00 91.50 273 ALA A N 1
ATOM 2158 C CA . ALA A 1 273 ? 29.724 -17.300 -20.064 1.00 91.50 273 ALA A CA 1
ATOM 2159 C C . ALA A 1 273 ? 29.301 -18.106 -21.311 1.00 91.50 273 ALA A C 1
ATOM 2161 O O . ALA A 1 273 ? 29.954 -18.008 -22.348 1.00 91.50 273 ALA A O 1
ATOM 2162 N N . ARG A 1 274 ? 28.248 -18.931 -21.215 1.00 93.25 274 ARG A N 1
ATOM 2163 C CA . ARG A 1 274 ? 27.789 -19.829 -22.295 1.00 93.25 274 ARG A CA 1
ATOM 2164 C C . ARG A 1 274 ? 26.648 -19.255 -23.127 1.00 93.25 274 ARG A C 1
ATOM 2166 O O . ARG A 1 274 ? 26.512 -19.632 -24.287 1.00 93.25 274 ARG A O 1
ATOM 2173 N N . PHE A 1 275 ? 25.830 -18.389 -22.538 1.00 92.69 275 PHE A N 1
ATOM 2174 C CA . PHE A 1 275 ? 24.628 -17.845 -23.161 1.00 92.69 275 PHE A CA 1
ATOM 2175 C C . PHE A 1 275 ? 24.700 -16.321 -23.222 1.00 92.69 275 PHE A C 1
ATOM 2177 O O . PHE A 1 275 ? 25.015 -15.677 -22.226 1.00 92.69 275 PHE A O 1
ATOM 2184 N N . GLU A 1 276 ? 24.358 -15.746 -24.375 1.00 93.62 276 GLU A N 1
ATOM 2185 C CA . GLU A 1 276 ? 24.292 -14.290 -24.562 1.00 93.62 276 GLU A CA 1
ATOM 2186 C C . GLU A 1 276 ? 23.194 -13.667 -23.692 1.00 93.62 276 GLU A C 1
ATOM 2188 O O . GLU A 1 276 ? 23.360 -12.588 -23.129 1.00 93.62 276 GLU A O 1
ATOM 2193 N N . THR A 1 277 ? 22.066 -14.365 -23.544 1.00 93.44 277 THR A N 1
ATOM 2194 C CA . THR A 1 277 ? 20.971 -13.959 -22.663 1.00 93.44 277 THR A CA 1
ATOM 2195 C C . THR A 1 277 ? 20.486 -15.152 -21.843 1.00 93.44 277 THR A C 1
ATOM 2197 O O . THR A 1 277 ? 19.488 -15.789 -22.196 1.00 93.44 277 THR A O 1
ATOM 2200 N N . PRO A 1 278 ? 21.170 -15.469 -20.726 1.00 92.44 278 PRO A N 1
ATOM 2201 C CA . PRO A 1 278 ? 20.880 -16.645 -19.907 1.00 92.44 278 PRO A CA 1
ATOM 2202 C C . PRO A 1 278 ? 19.406 -16.784 -19.526 1.00 92.44 278 PRO A C 1
ATOM 2204 O O . PRO A 1 278 ? 18.837 -17.860 -19.660 1.00 92.44 278 PRO A O 1
ATOM 2207 N N . VAL A 1 279 ? 18.755 -15.682 -19.146 1.00 91.00 279 VAL A N 1
ATOM 2208 C CA . VAL A 1 279 ? 17.350 -15.665 -18.702 1.00 91.00 279 VAL A CA 1
ATOM 2209 C C . VAL A 1 279 ? 16.348 -16.114 -19.771 1.00 91.00 279 VAL A C 1
ATOM 2211 O O . VAL A 1 279 ? 15.255 -16.544 -19.421 1.00 91.00 279 VAL A O 1
ATOM 2214 N N . MET A 1 280 ? 16.721 -16.066 -21.055 1.00 94.06 280 MET A N 1
ATOM 2215 C CA . MET A 1 280 ? 15.889 -16.519 -22.179 1.00 94.06 280 MET A CA 1
ATOM 2216 C C . MET A 1 280 ? 16.408 -17.789 -22.865 1.00 94.06 280 MET A C 1
ATOM 2218 O O . MET A 1 280 ? 15.688 -18.386 -23.662 1.00 94.06 280 MET A O 1
ATOM 2222 N N . GLN A 1 281 ? 17.651 -18.196 -22.597 1.00 94.81 281 GLN A N 1
ATOM 2223 C CA . GLN A 1 281 ? 18.338 -19.246 -23.358 1.00 94.81 281 GLN A CA 1
ATOM 2224 C C . GLN A 1 281 ? 18.762 -20.444 -22.501 1.00 94.81 281 GLN A C 1
ATOM 2226 O O . GLN A 1 281 ? 18.728 -21.574 -22.985 1.00 94.81 281 GLN A O 1
ATOM 2231 N N . ALA A 1 282 ? 19.158 -20.214 -21.247 1.00 92.12 282 ALA A N 1
ATOM 2232 C CA . ALA A 1 282 ? 19.608 -21.262 -20.341 1.00 92.12 282 ALA A CA 1
ATOM 2233 C C . ALA A 1 282 ? 18.390 -21.947 -19.695 1.00 92.12 282 ALA A C 1
ATOM 2235 O O . ALA A 1 282 ? 17.625 -21.264 -19.003 1.00 92.12 282 ALA A O 1
ATOM 2236 N N . PRO A 1 283 ? 18.176 -23.264 -19.885 1.00 89.50 283 PRO A N 1
ATOM 2237 C CA . PRO A 1 283 ? 17.014 -23.973 -19.338 1.00 89.50 283 PRO A CA 1
ATOM 2238 C C . PRO A 1 283 ? 16.798 -23.752 -17.832 1.00 89.50 283 PRO A C 1
ATOM 2240 O O . PRO A 1 283 ? 15.668 -23.579 -17.378 1.00 89.50 283 PRO A O 1
ATOM 2243 N N . GLU A 1 284 ? 17.890 -23.693 -17.075 1.00 86.94 284 GLU A N 1
ATOM 2244 C CA . GLU A 1 284 ? 17.925 -23.473 -15.630 1.00 86.94 284 GLU A CA 1
ATOM 2245 C C . GLU A 1 284 ? 17.522 -22.054 -15.196 1.00 86.94 284 GLU A C 1
ATOM 2247 O O . GLU A 1 284 ? 17.147 -21.852 -14.045 1.00 86.94 284 GLU A O 1
ATOM 2252 N N . CYS A 1 285 ? 17.563 -21.069 -16.098 1.00 89.50 285 CYS A N 1
ATOM 2253 C CA . CYS A 1 285 ? 17.078 -19.712 -15.838 1.00 89.50 285 CYS A CA 1
ATOM 2254 C C . CYS A 1 285 ? 15.666 -19.506 -16.403 1.00 89.50 285 CYS A C 1
ATOM 2256 O O . CYS A 1 285 ? 14.809 -18.917 -15.742 1.00 89.50 285 CYS A O 1
ATOM 2258 N N . VAL A 1 286 ? 15.400 -20.025 -17.606 1.00 90.88 286 VAL A N 1
ATOM 2259 C CA . VAL A 1 286 ? 14.119 -19.863 -18.314 1.00 90.88 286 VAL A CA 1
ATOM 2260 C C . VAL A 1 286 ? 12.938 -20.359 -17.482 1.00 90.88 286 VAL A C 1
ATOM 2262 O O . VAL A 1 286 ? 11.874 -19.747 -17.535 1.00 90.88 286 VAL A O 1
ATOM 2265 N N . VAL A 1 287 ? 13.123 -21.417 -16.687 1.00 87.56 287 VAL A N 1
ATOM 2266 C CA . VAL A 1 287 ? 12.067 -22.013 -15.852 1.00 87.56 287 VAL A CA 1
ATOM 2267 C C . VAL A 1 287 ? 11.352 -20.998 -14.951 1.00 87.56 287 VAL A C 1
ATOM 2269 O O . VAL A 1 287 ? 10.128 -21.005 -14.900 1.00 87.56 287 VAL A O 1
ATOM 2272 N N . CYS A 1 288 ? 12.080 -20.082 -14.306 1.00 89.06 288 CYS A N 1
ATOM 2273 C CA . CYS A 1 288 ? 11.472 -19.027 -13.488 1.00 89.06 288 CYS A CA 1
ATOM 2274 C C . CYS A 1 288 ? 11.216 -17.758 -14.311 1.00 89.06 288 CYS A C 1
ATOM 2276 O O . CYS A 1 288 ? 10.195 -17.091 -14.140 1.00 89.06 288 CYS A O 1
ATOM 2278 N N . HIS A 1 289 ? 12.139 -17.405 -15.211 1.00 92.62 289 HIS A N 1
ATOM 2279 C CA . HIS A 1 289 ? 12.074 -16.142 -15.946 1.00 92.62 289 HIS A CA 1
ATOM 2280 C C . HIS A 1 289 ? 10.904 -16.077 -16.928 1.00 92.62 289 HIS A C 1
ATOM 2282 O O . HIS A 1 289 ? 10.333 -15.005 -17.098 1.00 92.62 289 HIS A O 1
ATOM 2288 N N . ARG A 1 290 ? 10.480 -17.203 -17.512 1.00 92.12 290 ARG A N 1
ATOM 2289 C CA . ARG A 1 290 ? 9.323 -17.244 -18.418 1.00 92.12 290 ARG A CA 1
ATOM 2290 C C . ARG A 1 290 ? 8.015 -16.822 -17.742 1.00 92.12 290 ARG A C 1
ATOM 2292 O O . ARG A 1 290 ? 7.150 -16.265 -18.406 1.00 92.12 290 ARG A O 1
ATOM 2299 N N . THR A 1 291 ? 7.895 -17.062 -16.441 1.00 91.19 291 THR A N 1
ATOM 2300 C CA . THR A 1 291 ? 6.727 -16.701 -15.623 1.00 91.19 291 THR A CA 1
ATOM 2301 C C . THR A 1 291 ? 6.893 -15.322 -14.980 1.00 91.19 291 THR A C 1
ATOM 2303 O O . THR A 1 291 ? 5.950 -14.533 -14.909 1.00 91.19 291 THR A O 1
ATOM 2306 N N . LEU A 1 292 ? 8.106 -14.998 -14.523 1.00 94.44 292 LEU A N 1
ATOM 2307 C CA . LEU A 1 292 ? 8.378 -13.782 -13.760 1.00 94.44 292 LEU A CA 1
ATOM 2308 C C . LEU A 1 292 ? 8.565 -12.528 -14.625 1.00 94.44 292 LEU A C 1
ATOM 2310 O O . LEU A 1 292 ? 8.063 -11.457 -14.275 1.00 94.44 292 LEU A O 1
ATOM 2314 N N . ASP A 1 293 ? 9.318 -12.643 -15.720 1.00 95.62 293 ASP A N 1
ATOM 2315 C CA . ASP A 1 293 ? 9.699 -11.500 -16.554 1.00 95.62 293 ASP A CA 1
ATOM 2316 C C . ASP A 1 293 ? 8.488 -10.807 -17.202 1.00 95.62 293 ASP A C 1
ATOM 2318 O O . ASP A 1 293 ? 8.481 -9.574 -17.196 1.00 95.62 293 ASP A O 1
ATOM 2322 N N . PRO A 1 294 ? 7.436 -11.520 -17.661 1.00 95.62 294 PRO A N 1
ATOM 2323 C CA . PRO A 1 294 ? 6.245 -10.866 -18.193 1.00 95.62 294 PRO A CA 1
ATOM 2324 C C . PRO A 1 294 ? 5.538 -9.960 -17.185 1.00 95.62 294 PRO A C 1
ATOM 2326 O O . PRO A 1 294 ? 5.270 -8.797 -17.491 1.00 95.62 294 PRO A O 1
ATOM 2329 N N . VAL A 1 295 ? 5.337 -10.429 -15.949 1.00 95.56 295 VAL A N 1
ATOM 2330 C CA . VAL A 1 295 ? 4.720 -9.619 -14.884 1.00 95.56 295 VAL A CA 1
ATOM 2331 C C . VAL A 1 295 ? 5.620 -8.444 -14.503 1.00 95.56 295 VAL A C 1
ATOM 2333 O O . VAL A 1 295 ? 5.143 -7.327 -14.315 1.00 95.56 295 VAL A O 1
ATOM 2336 N N . ALA A 1 296 ? 6.937 -8.657 -14.432 1.00 95.69 296 ALA A N 1
ATOM 2337 C CA . ALA A 1 296 ? 7.895 -7.573 -14.217 1.00 95.69 296 ALA A CA 1
ATOM 2338 C C . ALA A 1 296 ? 7.816 -6.511 -15.331 1.00 95.69 296 ALA A C 1
ATOM 2340 O O . ALA A 1 296 ? 7.889 -5.310 -15.058 1.00 95.69 296 ALA A O 1
ATOM 2341 N N . GLY A 1 297 ? 7.622 -6.960 -16.573 1.00 94.62 297 GLY A N 1
ATOM 2342 C CA . GLY A 1 297 ? 7.451 -6.123 -17.751 1.00 94.62 297 GLY A CA 1
ATOM 2343 C C . GLY A 1 297 ? 6.195 -5.276 -17.731 1.00 94.62 297 GLY A C 1
ATOM 2344 O O . GLY A 1 297 ? 6.216 -4.156 -18.239 1.00 94.62 297 GLY A O 1
ATOM 2345 N N . LEU A 1 298 ? 5.128 -5.742 -17.084 1.00 93.75 298 LEU A N 1
ATOM 2346 C CA . LEU A 1 298 ? 3.967 -4.894 -16.887 1.00 93.75 298 LEU A CA 1
ATOM 2347 C C . LEU A 1 298 ? 4.400 -3.631 -16.101 1.00 93.75 298 LEU A C 1
ATOM 2349 O O . LEU A 1 298 ? 4.005 -2.529 -16.455 1.00 93.75 298 LEU A O 1
ATOM 2353 N N . PHE A 1 299 ? 5.240 -3.722 -15.059 1.00 93.88 299 PHE A N 1
ATOM 2354 C CA . PHE A 1 299 ? 5.640 -2.558 -14.237 1.00 93.88 299 PHE A CA 1
ATOM 2355 C C . PHE A 1 299 ? 6.603 -1.578 -14.951 1.00 93.88 299 PHE A C 1
ATOM 2357 O O . PHE A 1 299 ? 7.291 -0.789 -14.296 1.00 93.88 299 PHE A O 1
ATOM 2364 N N . GLN A 1 300 ? 6.716 -1.630 -16.281 1.00 91.50 300 GLN A N 1
ATOM 2365 C CA . GLN A 1 300 ? 7.683 -0.870 -17.083 1.00 91.50 300 GLN A CA 1
ATOM 2366 C C . GLN A 1 300 ? 7.667 0.647 -16.856 1.00 91.50 300 GLN A C 1
ATOM 2368 O O . GLN A 1 300 ? 8.722 1.284 -16.894 1.00 91.50 300 GLN A O 1
ATOM 2373 N N . ASP A 1 301 ? 6.503 1.215 -16.551 1.00 89.62 301 ASP A N 1
ATOM 2374 C CA . ASP A 1 301 ? 6.347 2.647 -16.287 1.00 89.62 301 ASP A CA 1
ATOM 2375 C C . ASP A 1 301 ? 6.900 3.067 -14.922 1.00 89.62 301 ASP A C 1
ATOM 2377 O O . ASP A 1 301 ? 7.162 4.243 -14.668 1.00 89.62 301 ASP A O 1
ATOM 2381 N N . TYR A 1 302 ? 7.158 2.092 -14.055 1.00 91.56 302 TYR A N 1
ATOM 2382 C CA . TYR A 1 302 ? 7.683 2.286 -12.713 1.00 91.56 302 TYR A CA 1
ATOM 2383 C C . TYR A 1 302 ? 9.186 1.990 -12.623 1.00 91.56 302 TYR A C 1
ATOM 2385 O O . TYR A 1 302 ? 9.692 1.645 -11.556 1.00 91.56 302 TYR A O 1
ATOM 2393 N N . HIS A 1 303 ? 9.934 2.107 -13.725 1.00 89.94 303 HIS A N 1
ATOM 2394 C CA . HIS A 1 303 ? 11.368 1.792 -13.774 1.00 89.94 303 HIS A CA 1
ATOM 2395 C C . HIS A 1 303 ? 12.300 2.904 -13.235 1.00 89.94 303 HIS A C 1
ATOM 2397 O O . HIS A 1 303 ? 13.474 2.973 -13.589 1.00 89.94 303 HIS A O 1
ATOM 2403 N N . SER A 1 304 ? 11.813 3.781 -12.356 1.00 86.94 304 SER A N 1
ATOM 2404 C CA . SER A 1 304 ? 12.664 4.803 -11.738 1.00 86.94 304 SER A CA 1
ATOM 2405 C C . SER A 1 304 ? 13.526 4.204 -10.624 1.00 86.94 304 SER A C 1
ATOM 2407 O O . SER A 1 304 ? 12.994 3.576 -9.710 1.00 86.94 304 SER A O 1
ATOM 2409 N N . LEU A 1 305 ? 14.841 4.445 -10.657 1.00 84.00 305 LEU A N 1
ATOM 2410 C CA . LEU A 1 305 ? 15.765 4.004 -9.601 1.00 84.00 305 LEU A CA 1
ATOM 2411 C C . LEU A 1 305 ? 15.667 4.875 -8.339 1.00 84.00 305 LEU A C 1
ATOM 2413 O O . LEU A 1 305 ? 15.736 4.366 -7.224 1.00 84.00 305 LEU A O 1
ATOM 2417 N N . ASP A 1 306 ? 15.433 6.175 -8.522 1.00 73.69 306 ASP A N 1
ATOM 2418 C CA . ASP A 1 306 ? 15.365 7.167 -7.439 1.00 73.69 306 ASP A CA 1
ATOM 2419 C C . ASP A 1 306 ? 13.920 7.543 -7.064 1.00 73.69 306 ASP A C 1
ATOM 2421 O O . ASP A 1 306 ? 13.675 8.452 -6.271 1.00 73.69 306 ASP A O 1
ATOM 2425 N N . GLY A 1 307 ? 12.927 6.875 -7.657 1.00 75.50 307 GLY A N 1
ATOM 2426 C CA . GLY A 1 307 ? 11.528 7.295 -7.587 1.00 75.50 307 GLY A CA 1
ATOM 2427 C C . GLY A 1 307 ? 10.548 6.147 -7.779 1.00 75.50 307 GLY A C 1
ATOM 2428 O O . GLY A 1 307 ? 10.897 4.983 -7.618 1.00 75.50 307 GLY A O 1
ATOM 2429 N N . VAL A 1 308 ? 9.306 6.492 -8.108 1.00 82.06 308 VAL A N 1
ATOM 2430 C CA . VAL A 1 308 ? 8.218 5.521 -8.280 1.00 82.06 308 VAL A CA 1
ATOM 2431 C C . VAL A 1 308 ? 7.851 5.384 -9.750 1.00 82.06 308 VAL A C 1
ATOM 2433 O O . VAL A 1 308 ? 7.924 4.288 -10.291 1.00 82.06 308 VAL A O 1
ATOM 2436 N N . PHE A 1 309 ? 7.513 6.494 -10.406 1.00 88.12 309 PHE A N 1
ATOM 2437 C CA . PHE A 1 309 ? 7.217 6.551 -11.835 1.00 88.12 309 PHE A CA 1
ATOM 2438 C C . PHE A 1 309 ? 8.443 7.039 -12.614 1.00 88.12 309 PHE A C 1
ATOM 2440 O O . PHE A 1 309 ? 9.105 7.987 -12.199 1.00 88.12 309 PHE A O 1
ATOM 2447 N N . GLY A 1 310 ? 8.750 6.392 -13.735 1.00 86.25 310 GLY A N 1
ATOM 2448 C CA . GLY A 1 310 ? 9.892 6.730 -14.579 1.00 86.25 310 GLY A CA 1
ATOM 2449 C C . GLY A 1 310 ? 10.145 5.660 -15.637 1.00 86.25 310 GLY A C 1
ATOM 2450 O O . GLY A 1 310 ? 11.043 4.838 -15.451 1.00 86.25 310 GLY A O 1
ATOM 2451 N N . PRO A 1 311 ? 9.381 5.647 -16.743 1.00 87.25 311 PRO A N 1
ATOM 2452 C CA . PRO A 1 311 ? 9.642 4.741 -17.854 1.00 87.25 311 PRO A CA 1
ATOM 2453 C C . PRO A 1 311 ? 11.011 5.014 -18.489 1.00 87.25 311 PRO A C 1
ATOM 2455 O O . PRO A 1 311 ? 11.493 6.153 -18.538 1.00 87.25 311 PRO A O 1
ATOM 2458 N N . ARG A 1 312 ? 11.625 3.960 -19.034 1.00 88.44 312 ARG A N 1
ATOM 2459 C CA . ARG A 1 312 ? 12.875 4.061 -19.804 1.00 88.44 312 ARG A CA 1
ATOM 2460 C C . ARG A 1 312 ? 12.645 4.796 -21.122 1.00 88.44 312 ARG A C 1
ATOM 2462 O O . ARG A 1 312 ? 11.627 4.595 -21.784 1.00 88.44 312 ARG A O 1
ATOM 2469 N N . ARG A 1 313 ? 13.626 5.597 -21.549 1.00 83.94 313 ARG A N 1
ATOM 2470 C CA . ARG A 1 313 ? 13.558 6.339 -22.823 1.00 83.94 313 ARG A CA 1
ATOM 2471 C C . ARG A 1 313 ? 13.612 5.404 -24.029 1.00 83.94 313 ARG A C 1
ATOM 2473 O O . ARG A 1 313 ? 12.935 5.644 -25.021 1.00 83.94 313 ARG A O 1
ATOM 2480 N N . GLU A 1 314 ? 14.385 4.328 -23.928 1.00 87.81 314 GLU A N 1
ATOM 2481 C CA . GLU A 1 314 ? 14.604 3.346 -24.995 1.00 87.81 314 GLU A CA 1
ATOM 2482 C C . GLU A 1 314 ? 13.474 2.304 -25.095 1.00 87.81 314 GLU A C 1
ATOM 2484 O O . GLU A 1 314 ? 13.551 1.389 -25.915 1.00 87.81 314 GLU A O 1
ATOM 2489 N N . GLY A 1 315 ? 12.434 2.429 -24.263 1.00 87.25 315 GLY A N 1
ATOM 2490 C CA . GLY A 1 315 ? 11.387 1.425 -24.103 1.00 87.25 315 GLY A CA 1
ATOM 2491 C C . GLY A 1 315 ? 11.803 0.269 -23.191 1.00 87.25 315 GLY A C 1
ATOM 2492 O O . GLY A 1 315 ? 12.850 0.301 -22.531 1.00 87.25 315 GLY A O 1
ATOM 2493 N N . TRP A 1 316 ? 10.954 -0.755 -23.124 1.00 91.06 316 TRP A N 1
ATOM 2494 C CA . TRP A 1 316 ? 11.226 -1.931 -22.304 1.00 91.06 316 TRP A CA 1
ATOM 2495 C C . TRP A 1 316 ? 12.400 -2.757 -22.845 1.00 91.06 316 TRP A C 1
ATOM 2497 O O . TRP A 1 316 ? 12.781 -2.669 -24.015 1.00 91.06 316 TRP A O 1
ATOM 2507 N N . PHE A 1 317 ? 13.004 -3.536 -21.956 1.00 93.00 317 PHE A N 1
ATOM 2508 C CA . PHE A 1 317 ? 14.131 -4.408 -22.262 1.00 93.00 317 PHE A CA 1
ATOM 2509 C C . PHE A 1 317 ? 13.753 -5.465 -23.311 1.00 93.00 317 PHE A C 1
ATOM 2511 O O . PHE A 1 317 ? 12.637 -5.979 -23.311 1.00 93.00 317 PHE A O 1
ATOM 2518 N N . LYS A 1 318 ? 14.700 -5.793 -24.199 1.00 93.00 318 LYS A N 1
ATOM 2519 C CA . LYS A 1 318 ? 14.530 -6.807 -25.263 1.00 93.00 318 LYS A CA 1
ATOM 2520 C C . LYS A 1 318 ? 15.284 -8.109 -24.979 1.00 93.00 318 LYS A C 1
ATOM 2522 O O . LYS A 1 318 ? 15.102 -9.094 -25.680 1.00 93.00 318 LYS A O 1
ATOM 2527 N N . ASP A 1 319 ? 16.134 -8.095 -23.959 1.00 93.69 319 ASP A N 1
ATOM 2528 C CA . ASP A 1 319 ? 16.932 -9.204 -23.437 1.00 93.69 319 ASP A CA 1
ATOM 2529 C C . ASP A 1 319 ? 16.228 -9.900 -22.247 1.00 93.69 319 ASP A C 1
ATOM 2531 O O . ASP A 1 319 ? 16.870 -10.402 -21.326 1.00 93.69 319 ASP A O 1
ATOM 2535 N N . MET A 1 320 ? 14.892 -9.905 -22.241 1.00 94.31 320 MET A N 1
ATOM 2536 C CA . MET A 1 320 ? 14.029 -10.623 -21.296 1.00 94.31 320 MET A CA 1
ATOM 2537 C C . MET A 1 320 ? 12.669 -10.911 -21.943 1.00 94.31 320 MET A C 1
ATOM 2539 O O . MET A 1 320 ? 12.336 -10.295 -22.957 1.00 94.31 320 MET A O 1
ATOM 2543 N N . PHE A 1 321 ? 11.873 -11.816 -21.363 1.00 94.88 321 PHE A N 1
ATOM 2544 C CA . PHE A 1 321 ? 10.515 -12.051 -21.862 1.00 94.88 321 PHE A CA 1
ATOM 2545 C C . PHE A 1 321 ? 9.669 -10.774 -21.750 1.00 94.88 321 PHE A C 1
ATOM 2547 O O . PHE A 1 321 ? 9.781 -10.020 -20.777 1.00 94.88 321 PHE A O 1
ATOM 2554 N N . GLY A 1 322 ? 8.873 -10.510 -22.789 1.00 93.56 322 GLY A N 1
ATOM 2555 C CA . GLY A 1 322 ? 8.094 -9.281 -22.920 1.00 93.56 322 GLY A CA 1
ATOM 2556 C C . GLY A 1 322 ? 6.956 -9.180 -21.897 1.00 93.56 322 GLY A C 1
ATOM 2557 O O . GLY A 1 322 ? 6.576 -10.197 -21.320 1.00 93.56 322 GLY A O 1
ATOM 2558 N N . PRO A 1 323 ? 6.414 -7.969 -21.664 1.00 94.75 323 PRO A N 1
ATOM 2559 C CA . PRO A 1 323 ? 5.305 -7.756 -20.738 1.00 94.75 323 PRO A CA 1
ATOM 2560 C C . PRO A 1 323 ? 4.087 -8.626 -21.065 1.00 94.75 323 PRO A C 1
ATOM 2562 O O . PRO A 1 323 ? 3.696 -8.723 -22.227 1.00 94.75 323 PRO A O 1
ATOM 2565 N N . GLY A 1 324 ? 3.461 -9.206 -20.042 1.00 94.19 324 GLY A N 1
ATOM 2566 C CA . GLY A 1 324 ? 2.332 -10.122 -20.209 1.00 94.19 324 GLY A CA 1
ATOM 2567 C C . GLY A 1 324 ? 2.036 -10.928 -18.947 1.00 94.19 324 GLY A C 1
ATOM 2568 O O . GLY A 1 324 ? 2.570 -10.636 -17.873 1.00 94.19 324 GLY A O 1
ATOM 2569 N N . PHE A 1 325 ? 1.204 -11.958 -19.077 1.00 92.44 325 PHE A N 1
ATOM 2570 C CA . PHE A 1 325 ? 0.871 -12.879 -17.990 1.00 92.44 325 PHE A CA 1
ATOM 2571 C C . PHE A 1 325 ? 0.540 -14.275 -18.535 1.00 92.44 325 PHE A C 1
ATOM 2573 O O . PHE A 1 325 ? -0.252 -14.399 -19.459 1.00 92.44 325 PHE A O 1
ATOM 2580 N N . GLU A 1 326 ? 1.161 -15.323 -17.981 1.00 86.81 326 GLU A N 1
ATOM 2581 C CA . GLU A 1 326 ? 0.853 -16.741 -18.272 1.00 86.81 326 GLU A CA 1
ATOM 2582 C C . GLU A 1 326 ? 0.713 -17.105 -19.769 1.00 86.81 326 GLU A C 1
ATOM 2584 O O . GLU A 1 326 ? -0.160 -17.865 -20.181 1.00 86.81 326 GLU A O 1
ATOM 2589 N N . GLY A 1 327 ? 1.618 -16.581 -20.603 1.00 84.88 327 GLY A N 1
ATOM 2590 C CA . GLY A 1 327 ? 1.652 -16.861 -22.044 1.00 84.88 327 GLY A CA 1
ATOM 2591 C C . GLY A 1 327 ? 0.782 -15.940 -22.901 1.00 84.88 327 GLY A C 1
ATOM 2592 O O . GLY A 1 327 ? 0.802 -16.070 -24.124 1.00 84.88 327 GLY A O 1
ATOM 2593 N N . GLU A 1 328 ? 0.072 -14.997 -22.286 1.00 91.31 328 GLU A N 1
ATOM 2594 C CA . GLU A 1 328 ? -0.604 -13.901 -22.971 1.00 91.31 328 GLU A CA 1
ATOM 2595 C C . GLU A 1 328 ? 0.290 -12.658 -22.970 1.00 91.31 328 GLU A C 1
ATOM 2597 O O . GLU A 1 328 ? 0.600 -12.089 -21.918 1.00 91.31 328 GLU A O 1
ATOM 2602 N N . ASP A 1 329 ? 0.712 -12.235 -24.160 1.00 90.56 329 ASP A N 1
ATOM 2603 C CA . ASP A 1 329 ? 1.474 -11.001 -24.333 1.00 90.56 329 ASP A CA 1
ATOM 2604 C C . ASP A 1 329 ? 0.568 -9.781 -24.120 1.00 90.56 329 ASP A C 1
ATOM 2606 O O . ASP A 1 329 ? -0.572 -9.726 -24.594 1.00 90.56 329 ASP A O 1
ATOM 2610 N N . MET A 1 330 ? 1.099 -8.758 -23.453 1.00 89.88 330 MET A N 1
ATOM 2611 C CA . MET A 1 330 ? 0.433 -7.464 -23.370 1.00 89.88 330 MET A CA 1
ATOM 2612 C C . MET A 1 330 ? 0.343 -6.845 -24.778 1.00 89.88 330 MET A C 1
ATOM 2614 O O . MET A 1 330 ? 1.358 -6.780 -25.482 1.00 89.88 330 MET A O 1
ATOM 2618 N N . PRO A 1 331 ? -0.834 -6.344 -25.199 1.00 87.44 331 PRO A N 1
ATOM 2619 C CA . PRO A 1 331 ? -0.977 -5.707 -26.502 1.00 87.44 331 PRO A CA 1
ATOM 2620 C C . PRO A 1 331 ? 0.020 -4.544 -26.691 1.00 87.44 331 PRO A C 1
ATOM 2622 O O . PRO A 1 331 ? 0.208 -3.758 -25.761 1.00 87.44 331 PRO A O 1
ATOM 2625 N N . PRO A 1 332 ? 0.645 -4.376 -27.877 1.00 78.12 332 PRO A N 1
ATOM 2626 C CA . PRO A 1 332 ? 1.699 -3.372 -28.088 1.00 78.12 332 PRO A CA 1
ATOM 2627 C C . PRO A 1 332 ? 1.262 -1.912 -27.900 1.00 78.12 332 PRO A C 1
ATOM 2629 O O . PRO A 1 332 ? 2.100 -1.034 -27.705 1.00 78.12 332 PRO A O 1
ATOM 2632 N N . ASP A 1 333 ? -0.038 -1.640 -28.014 1.00 76.38 333 ASP A N 1
ATOM 2633 C CA . ASP A 1 333 ? -0.662 -0.333 -27.798 1.00 76.38 333 ASP A CA 1
ATOM 2634 C C . ASP A 1 333 ? -1.031 -0.078 -26.327 1.00 76.38 333 ASP A C 1
ATOM 2636 O O . ASP A 1 333 ? -1.512 1.004 -25.976 1.00 76.38 333 ASP A O 1
ATOM 2640 N N . GLN A 1 334 ? -0.808 -1.067 -25.460 1.00 74.88 334 GLN A N 1
ATOM 2641 C CA . GLN A 1 334 ? -1.063 -0.988 -24.034 1.00 74.88 334 GLN A CA 1
ATOM 2642 C C . GLN A 1 334 ? 0.244 -0.848 -23.252 1.00 74.88 334 GLN A C 1
ATOM 2644 O O . GLN A 1 334 ? 1.312 -1.314 -23.637 1.00 74.88 334 GLN A O 1
ATOM 2649 N N . GLN A 1 335 ? 0.138 -0.153 -22.130 1.00 69.56 335 GLN A N 1
ATOM 2650 C CA . GLN A 1 335 ? 1.121 -0.096 -21.054 1.00 69.56 335 GLN A CA 1
ATOM 2651 C C . GLN A 1 335 ? 0.346 -0.394 -19.767 1.00 69.56 335 GLN A C 1
ATOM 2653 O O . GLN A 1 335 ? -0.888 -0.329 -19.803 1.00 69.56 335 GLN A O 1
ATOM 2658 N N . TRP A 1 336 ? 1.016 -0.745 -18.663 1.00 63.53 336 TRP A N 1
ATOM 2659 C CA . TRP A 1 336 ? 0.307 -0.940 -17.392 1.00 63.53 336 TRP A CA 1
ATOM 2660 C C . TRP A 1 336 ? -0.518 0.311 -17.100 1.00 63.53 336 TRP A C 1
ATOM 2662 O O . TRP A 1 336 ? 0.013 1.424 -17.077 1.00 63.53 336 TRP A O 1
ATOM 2672 N N . ARG A 1 337 ? -1.830 0.099 -16.954 1.00 52.19 337 ARG A N 1
ATOM 2673 C CA . ARG A 1 337 ? -2.810 1.121 -16.607 1.00 52.19 337 ARG A CA 1
ATOM 2674 C C . ARG A 1 337 ? -3.361 0.912 -15.193 1.00 52.19 337 ARG A C 1
ATOM 2676 O O . ARG A 1 337 ? -3.103 -0.164 -14.621 1.00 52.19 337 ARG A O 1
#